Protein AF-A0A7X9E568-F1 (afdb_monomer_lite)

Foldseek 3Di:
DDPVVVVVVVVVVVVVCVVVVPPPPDAQEFEEALQQADLQAPRRDPADDPPNHHHHNAPQSVLVNDFANYEYEYECNVVDERADAAEDEQEDPPGRQYEYAYDDPDAHEYQEYAYHYPDQPDPSFEHEYPAAYEHAAEYEWAGGEYEPLCRYEYHDDPDAHEYEWHYPDQDTYYYPAAHHYDPQGEYEYEYYDAHEEEDGNDDDDQPDPHAHEEYAHAAHEYEYPAAHEHAYEYHYNHEYEYAQDYEYEYEDYPDDHHDNYAYDRHYYHYHDDDDDDDPDDDDDHDPPD

Structure (mmCIF, N/CA/C/O backbone):
data_AF-A0A7X9E568-F1
#
_entry.id   AF-A0A7X9E568-F1
#
loop_
_atom_site.group_PDB
_atom_site.id
_atom_site.type_symbol
_atom_site.label_atom_id
_atom_site.label_alt_id
_atom_site.label_comp_id
_atom_site.label_asym_id
_atom_site.label_entity_id
_atom_site.label_seq_id
_atom_site.pdbx_PDB_ins_code
_atom_site.Cartn_x
_atom_site.Cartn_y
_atom_site.Cartn_z
_atom_site.occupancy
_atom_site.B_iso_or_equiv
_atom_site.auth_seq_id
_atom_site.auth_comp_id
_atom_site.auth_asym_id
_atom_site.auth_atom_id
_atom_site.pdbx_PDB_model_num
ATOM 1 N N . MET A 1 1 ? 62.601 -8.171 1.582 1.00 56.84 1 MET A N 1
ATOM 2 C CA . MET A 1 1 ? 61.928 -7.421 0.493 1.00 56.84 1 MET A CA 1
ATOM 3 C C . MET A 1 1 ? 62.556 -6.031 0.443 1.00 56.84 1 MET A C 1
ATOM 5 O O . MET A 1 1 ? 62.642 -5.416 1.495 1.00 56.84 1 MET A O 1
ATOM 9 N N . ASN A 1 2 ? 63.096 -5.565 -0.691 1.00 73.62 2 ASN A N 1
ATOM 10 C CA . ASN A 1 2 ? 63.735 -4.239 -0.733 1.00 73.62 2 ASN A CA 1
ATOM 11 C C . ASN A 1 2 ? 62.676 -3.115 -0.747 1.00 73.62 2 ASN A C 1
ATOM 13 O O . ASN A 1 2 ? 61.534 -3.334 -1.152 1.00 73.62 2 ASN A O 1
ATOM 17 N N . PHE A 1 3 ? 63.052 -1.910 -0.309 1.00 69.50 3 PHE A N 1
ATOM 18 C CA . PHE A 1 3 ? 62.131 -0.771 -0.156 1.00 69.50 3 PHE A CA 1
ATOM 19 C C . PHE A 1 3 ? 61.392 -0.415 -1.463 1.00 69.50 3 PHE A C 1
ATOM 21 O O . PHE A 1 3 ? 60.227 -0.023 -1.444 1.00 69.50 3 PHE A O 1
ATOM 28 N N . LYS A 1 4 ? 62.036 -0.642 -2.619 1.00 66.81 4 LYS A N 1
ATOM 29 C CA . LYS A 1 4 ? 61.431 -0.468 -3.951 1.00 66.81 4 LYS A CA 1
ATOM 30 C C . LYS A 1 4 ? 60.280 -1.445 -4.218 1.00 66.81 4 LYS A C 1
ATOM 32 O O . LYS A 1 4 ? 59.290 -1.047 -4.822 1.00 66.81 4 LYS A O 1
ATOM 37 N N . ASN A 1 5 ? 60.385 -2.696 -3.774 1.00 67.00 5 ASN A N 1
ATOM 38 C CA . ASN A 1 5 ? 59.330 -3.696 -3.956 1.00 67.00 5 ASN A CA 1
ATOM 39 C C . ASN A 1 5 ? 58.166 -3.485 -2.977 1.00 67.00 5 ASN A C 1
ATOM 41 O O . ASN A 1 5 ? 57.021 -3.717 -3.351 1.00 67.00 5 ASN A O 1
ATOM 45 N N . LEU A 1 6 ? 58.439 -2.975 -1.771 1.00 70.06 6 LEU A N 1
ATOM 46 C CA . LEU A 1 6 ? 57.402 -2.630 -0.795 1.00 70.06 6 LEU A 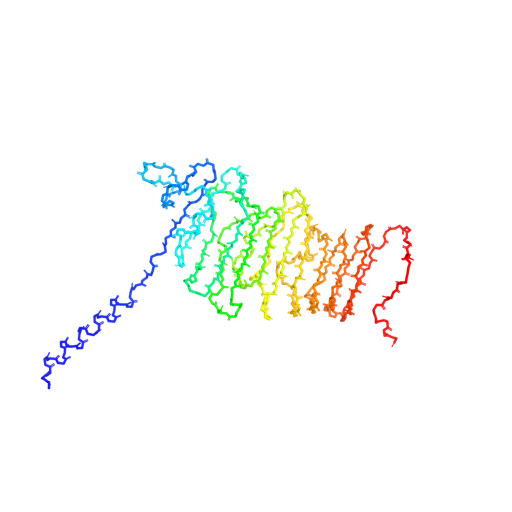CA 1
ATOM 47 C C . LEU A 1 6 ? 56.565 -1.421 -1.248 1.00 70.06 6 LEU A C 1
ATOM 49 O O . LEU A 1 6 ? 55.340 -1.446 -1.149 1.00 70.06 6 LEU A O 1
ATOM 53 N N . LEU A 1 7 ? 57.207 -0.398 -1.825 1.00 71.88 7 LEU A N 1
ATOM 54 C CA . LEU A 1 7 ? 56.514 0.781 -2.353 1.00 71.88 7 LEU A CA 1
ATOM 55 C C . LEU A 1 7 ? 55.605 0.436 -3.545 1.00 71.88 7 LEU A C 1
ATOM 57 O O . LEU A 1 7 ? 54.478 0.922 -3.606 1.00 71.88 7 LEU A O 1
ATOM 61 N N . LYS A 1 8 ? 56.064 -0.438 -4.455 1.00 68.62 8 LYS A N 1
ATOM 62 C CA . LYS A 1 8 ? 55.278 -0.924 -5.607 1.00 68.62 8 LYS A CA 1
ATOM 63 C C . LYS A 1 8 ? 54.074 -1.771 -5.188 1.00 68.62 8 LYS A C 1
ATOM 65 O O . LYS A 1 8 ? 53.008 -1.654 -5.779 1.00 68.62 8 LYS A O 1
ATOM 70 N N . PHE A 1 9 ? 54.236 -2.606 -4.162 1.00 67.81 9 PHE A N 1
ATOM 71 C CA . PHE A 1 9 ? 53.141 -3.425 -3.643 1.00 67.81 9 PHE A CA 1
ATOM 72 C C . PHE A 1 9 ? 52.099 -2.564 -2.911 1.00 67.81 9 PHE A C 1
ATOM 74 O O . PHE A 1 9 ? 50.905 -2.727 -3.127 1.00 67.81 9 PHE A O 1
ATOM 81 N N . SER A 1 10 ? 52.547 -1.580 -2.124 1.00 70.62 10 SER A N 1
ATOM 82 C CA . SER A 1 10 ? 51.671 -0.634 -1.416 1.00 70.62 10 SER A CA 1
ATOM 83 C C . SER A 1 10 ? 50.858 0.254 -2.370 1.00 70.62 10 SER A C 1
ATOM 85 O O . SER A 1 10 ? 49.659 0.438 -2.176 1.00 70.62 10 SER A O 1
ATOM 87 N N . THR A 1 11 ? 51.469 0.739 -3.457 1.00 71.38 11 THR A N 1
ATOM 88 C CA . THR A 1 11 ? 50.755 1.529 -4.478 1.00 71.38 11 THR A CA 1
ATOM 89 C C . THR A 1 11 ? 49.744 0.702 -5.270 1.00 71.38 11 THR A C 1
ATOM 91 O O . THR A 1 11 ? 48.669 1.211 -5.573 1.00 71.38 11 THR A O 1
ATOM 94 N N . LEU A 1 12 ? 50.037 -0.571 -5.561 1.00 71.69 12 LEU A N 1
ATOM 95 C CA . LEU A 1 12 ? 49.086 -1.466 -6.226 1.00 71.69 12 LEU A CA 1
ATOM 96 C C . LEU A 1 12 ? 47.884 -1.790 -5.328 1.00 71.69 12 LEU A C 1
ATOM 98 O O . LEU A 1 12 ? 46.752 -1.750 -5.801 1.00 71.69 12 LEU A O 1
ATOM 102 N N . VAL A 1 13 ? 48.117 -2.058 -4.037 1.00 73.06 13 VAL A N 1
ATOM 103 C CA . VAL A 1 13 ? 47.045 -2.309 -3.059 1.00 73.06 13 VAL A CA 1
ATOM 104 C C . VAL A 1 13 ? 46.165 -1.072 -2.897 1.00 73.06 13 VAL A C 1
ATOM 106 O O . VAL A 1 13 ? 44.952 -1.209 -2.983 1.00 73.06 13 VAL A O 1
ATOM 109 N N . LEU A 1 14 ? 46.756 0.122 -2.754 1.00 70.00 14 LEU A N 1
ATOM 110 C CA . LEU A 1 14 ? 46.024 1.390 -2.639 1.00 70.00 14 LEU A CA 1
ATOM 111 C C . LEU A 1 14 ? 45.178 1.693 -3.888 1.00 70.00 14 LEU A C 1
ATOM 113 O O . LEU A 1 14 ? 44.039 2.141 -3.775 1.00 70.00 14 LEU A O 1
ATOM 117 N N . LEU A 1 15 ? 45.714 1.424 -5.083 1.00 66.50 15 LEU A N 1
ATOM 118 C CA . LEU A 1 15 ? 44.980 1.595 -6.337 1.00 66.50 15 LEU A CA 1
ATOM 119 C C . LEU A 1 15 ? 43.802 0.613 -6.431 1.00 66.50 15 LEU A C 1
ATOM 121 O O . LEU A 1 15 ? 42.715 1.002 -6.850 1.00 66.50 15 LEU A O 1
ATOM 125 N N . PHE A 1 16 ? 43.984 -0.634 -5.986 1.00 60.69 16 PHE A N 1
ATOM 126 C CA . PHE A 1 16 ? 42.923 -1.643 -5.979 1.00 60.69 16 PHE A CA 1
ATOM 127 C C . PHE A 1 16 ? 41.798 -1.295 -4.990 1.00 60.69 16 PHE A C 1
ATOM 129 O O . PHE A 1 16 ? 40.628 -1.462 -5.326 1.00 60.69 16 PHE A O 1
ATOM 136 N N . THR A 1 17 ? 42.108 -0.744 -3.809 1.00 59.53 17 THR A N 1
ATOM 137 C CA . THR A 1 17 ? 41.081 -0.291 -2.850 1.00 59.53 17 THR A CA 1
ATOM 138 C C . THR A 1 17 ? 40.306 0.928 -3.338 1.00 59.53 17 THR A C 1
ATOM 140 O O . THR A 1 17 ? 39.102 1.000 -3.106 1.00 59.53 17 THR A O 1
ATOM 143 N N . ILE A 1 18 ? 40.949 1.868 -4.039 1.00 60.91 18 ILE A N 1
ATOM 144 C CA . ILE A 1 18 ? 40.267 3.050 -4.594 1.00 60.91 18 ILE A CA 1
ATOM 145 C C . ILE A 1 18 ? 39.345 2.653 -5.761 1.00 60.91 18 ILE A C 1
ATOM 147 O O . ILE A 1 18 ? 38.210 3.126 -5.848 1.00 60.91 18 ILE A O 1
ATOM 151 N N . VAL A 1 19 ? 39.795 1.748 -6.635 1.00 58.97 19 VAL A N 1
ATOM 152 C CA . VAL A 1 19 ? 39.002 1.276 -7.785 1.00 58.97 19 VAL A CA 1
ATOM 153 C C . VAL A 1 19 ? 37.836 0.381 -7.345 1.00 58.97 19 VAL A C 1
ATOM 155 O O . VAL A 1 19 ? 36.736 0.513 -7.869 1.00 58.97 19 VAL A O 1
ATOM 158 N N . LEU A 1 20 ? 38.018 -0.481 -6.341 1.00 56.19 20 LEU A N 1
ATOM 159 C CA . LEU A 1 20 ? 36.913 -1.288 -5.806 1.00 56.19 20 LEU A CA 1
ATOM 160 C C . LEU A 1 20 ? 35.932 -0.467 -4.949 1.00 56.19 20 LEU A C 1
ATOM 162 O O . LEU A 1 20 ? 34.738 -0.761 -4.944 1.00 56.19 20 LEU A O 1
ATOM 166 N N . GLY A 1 21 ? 36.408 0.585 -4.273 1.00 49.50 21 GLY A N 1
ATOM 167 C CA . GLY A 1 21 ? 35.583 1.484 -3.458 1.00 49.50 21 GLY A CA 1
ATOM 168 C C . GLY A 1 21 ? 34.723 2.481 -4.247 1.00 49.50 21 GLY A C 1
ATOM 169 O O . GLY A 1 21 ? 33.932 3.199 -3.644 1.00 49.50 21 GLY A O 1
ATOM 170 N N . SER A 1 22 ? 34.866 2.542 -5.576 1.00 43.22 22 SER A N 1
ATOM 171 C CA . SER A 1 22 ? 34.159 3.484 -6.463 1.00 43.22 22 SER A CA 1
ATOM 172 C C . SER A 1 22 ? 33.080 2.832 -7.336 1.00 43.22 22 SER A C 1
ATOM 174 O O . SER A 1 22 ? 32.534 3.475 -8.233 1.00 43.22 22 SER A O 1
ATOM 176 N N . SER A 1 23 ? 32.706 1.581 -7.049 1.00 41.31 23 SER A N 1
ATOM 177 C CA . SER A 1 23 ? 31.542 0.941 -7.669 1.00 41.31 23 SER A CA 1
ATOM 178 C C . SER A 1 23 ? 30.235 1.519 -7.104 1.00 41.31 23 SER A C 1
ATOM 180 O O . SER A 1 23 ? 29.549 0.929 -6.277 1.00 41.31 23 SER A O 1
ATOM 182 N N . SER A 1 24 ? 29.871 2.713 -7.570 1.00 45.81 24 SER A N 1
ATOM 183 C CA . SER A 1 24 ? 28.474 3.142 -7.588 1.00 45.81 24 SER A CA 1
ATOM 184 C C . SER A 1 24 ? 27.719 2.142 -8.462 1.00 45.81 24 SER A C 1
ATOM 186 O O . SER A 1 24 ? 27.873 2.173 -9.684 1.00 45.81 24 SER A O 1
ATOM 188 N N . PHE A 1 25 ? 26.932 1.241 -7.867 1.00 57.94 25 PHE A N 1
ATOM 189 C CA . PHE A 1 25 ? 25.980 0.429 -8.624 1.00 57.94 25 PHE A CA 1
ATOM 190 C C . PHE A 1 25 ? 25.110 1.384 -9.449 1.00 57.94 25 PHE A C 1
ATOM 192 O O . PHE A 1 25 ? 24.435 2.249 -8.893 1.00 57.94 25 PHE A O 1
ATOM 199 N N . GLY A 1 26 ? 25.217 1.304 -10.776 1.00 64.75 26 GLY A N 1
ATOM 200 C CA . GLY A 1 26 ? 24.445 2.156 -11.670 1.00 64.75 26 GLY A CA 1
ATOM 201 C C . GLY A 1 26 ? 22.967 1.844 -11.493 1.00 64.75 26 GLY A C 1
ATOM 202 O O . GLY A 1 26 ? 22.524 0.764 -11.870 1.00 64.75 26 GLY A O 1
ATOM 203 N N . GLN A 1 27 ? 22.225 2.776 -10.904 1.00 88.00 27 GLN A N 1
ATOM 204 C CA . GLN A 1 27 ? 20.776 2.690 -10.808 1.00 88.00 27 GLN A CA 1
ATOM 205 C C . GLN A 1 27 ? 20.185 2.770 -12.218 1.00 88.00 27 GLN A C 1
ATOM 207 O O . GLN A 1 27 ? 20.382 3.762 -12.923 1.00 88.00 27 GLN A O 1
ATOM 212 N N . THR A 1 28 ? 19.475 1.724 -12.634 1.00 95.56 28 THR A N 1
ATOM 213 C CA . THR A 1 28 ? 18.779 1.686 -13.920 1.00 95.56 28 THR A CA 1
ATOM 214 C C . THR A 1 28 ? 17.334 2.123 -13.729 1.00 95.56 28 THR A C 1
ATOM 216 O O . THR A 1 28 ? 16.666 1.726 -12.774 1.00 95.56 28 THR A O 1
ATOM 219 N N . THR A 1 29 ? 16.833 2.936 -14.657 1.00 97.75 29 THR A N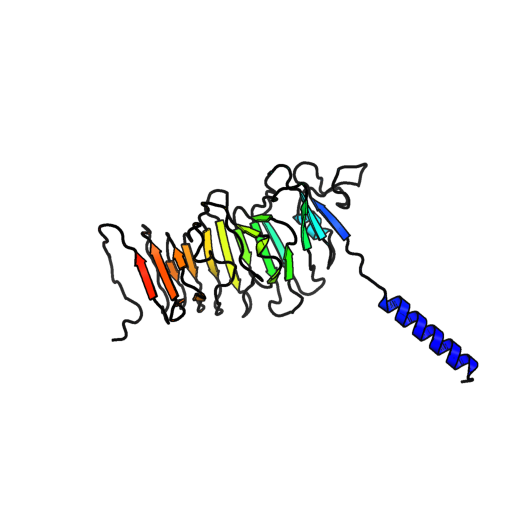 1
ATOM 220 C CA . THR A 1 29 ? 15.427 3.345 -14.683 1.00 97.75 29 THR A CA 1
ATOM 221 C C . THR A 1 29 ? 14.683 2.576 -15.762 1.00 97.75 29 THR A C 1
ATOM 223 O O . THR A 1 29 ? 15.004 2.700 -16.945 1.00 97.75 29 THR A O 1
ATOM 226 N N . TYR A 1 30 ? 13.658 1.834 -15.354 1.00 98.56 30 TYR A N 1
ATOM 227 C CA . TYR A 1 30 ? 12.693 1.200 -16.241 1.00 98.56 30 TYR A CA 1
ATOM 228 C C . TYR A 1 30 ? 11.421 2.039 -16.320 1.00 98.56 30 TYR A C 1
ATOM 230 O O . TYR A 1 30 ? 10.866 2.433 -15.300 1.00 98.56 30 TYR A O 1
ATOM 238 N N . TYR A 1 31 ? 10.939 2.289 -17.528 1.00 98.69 31 TYR A N 1
ATOM 239 C CA . TYR A 1 31 ? 9.706 3.007 -17.808 1.00 98.69 31 TYR A CA 1
ATOM 240 C C . TYR A 1 31 ? 8.588 2.030 -18.147 1.00 98.69 31 TYR A C 1
ATOM 242 O O . TYR A 1 31 ? 8.808 1.043 -18.854 1.00 98.69 31 TYR A O 1
ATOM 250 N N . VAL A 1 32 ? 7.387 2.331 -17.662 1.00 98.75 32 VAL A N 1
ATOM 251 C CA . VAL A 1 32 ? 6.172 1.547 -17.890 1.00 98.75 32 VAL A CA 1
ATOM 252 C C . VAL A 1 32 ? 5.071 2.463 -18.407 1.00 98.75 32 VAL A C 1
ATOM 254 O O . VAL A 1 32 ? 4.818 3.502 -17.804 1.00 98.75 32 VAL A O 1
ATOM 257 N N . ASP A 1 33 ? 4.404 2.074 -19.489 1.00 98.31 33 ASP A N 1
ATOM 258 C CA . ASP A 1 33 ? 3.247 2.771 -20.053 1.00 98.31 33 ASP A CA 1
ATOM 259 C C . ASP A 1 33 ? 2.218 1.737 -20.529 1.00 98.31 33 ASP A C 1
ATOM 261 O O . ASP A 1 33 ? 2.437 1.049 -21.525 1.00 98.31 33 ASP A O 1
ATOM 265 N N . VAL A 1 34 ? 1.080 1.629 -19.836 1.00 97.94 34 VAL A N 1
ATOM 266 C CA . VAL A 1 34 ? 0.016 0.667 -20.189 1.00 97.94 34 VAL A CA 1
ATOM 267 C C . VAL A 1 34 ? -0.601 0.927 -21.568 1.00 97.94 34 VAL A C 1
ATOM 269 O O . VAL A 1 34 ? -1.111 0.001 -22.200 1.00 97.94 34 VAL A O 1
ATOM 272 N N . GLN A 1 35 ? -0.563 2.173 -22.048 1.00 96.12 35 GLN A N 1
ATOM 273 C CA . GLN A 1 35 ? -1.194 2.577 -23.301 1.00 96.12 35 GLN A CA 1
ATOM 274 C C . GLN A 1 35 ? -0.274 2.347 -24.503 1.00 96.12 35 GLN A C 1
ATOM 276 O O . GLN A 1 35 ? -0.732 1.861 -25.536 1.00 96.12 35 GLN A O 1
ATOM 281 N N . ASN A 1 36 ? 1.003 2.716 -24.379 1.00 95.75 36 ASN A N 1
ATOM 282 C CA . ASN A 1 36 ? 1.943 2.728 -25.508 1.00 95.75 36 ASN A CA 1
ATOM 283 C C . ASN A 1 36 ? 3.077 1.698 -25.387 1.00 95.75 36 ASN A C 1
ATOM 285 O O . ASN A 1 36 ? 3.826 1.494 -26.344 1.00 95.75 36 ASN A O 1
ATOM 289 N N . GLY A 1 37 ? 3.251 1.086 -24.217 1.00 97.25 37 GLY A N 1
ATOM 290 C CA . GLY A 1 37 ? 4.321 0.133 -23.953 1.00 97.25 37 GLY A CA 1
ATOM 291 C C . GLY A 1 37 ? 4.064 -1.253 -24.530 1.00 97.25 37 GLY A C 1
ATOM 292 O O . GLY A 1 37 ? 2.938 -1.627 -24.853 1.00 97.25 37 GLY A O 1
ATOM 293 N N . LEU A 1 38 ? 5.142 -2.030 -24.626 1.00 97.88 38 LEU A N 1
ATOM 294 C CA . LEU A 1 38 ? 5.126 -3.457 -24.949 1.00 97.88 38 LEU A CA 1
ATOM 295 C C . LEU A 1 38 ? 6.161 -4.159 -24.073 1.00 97.88 38 LEU A C 1
ATOM 297 O O . LEU A 1 38 ? 7.301 -3.711 -23.966 1.00 97.88 38 LEU A O 1
ATOM 301 N N . ASP A 1 39 ? 5.809 -5.300 -23.485 1.00 97.94 39 ASP A N 1
ATOM 302 C CA . ASP A 1 39 ? 6.726 -6.013 -22.582 1.00 97.94 39 ASP A CA 1
ATOM 303 C C . ASP A 1 39 ? 7.949 -6.620 -23.290 1.00 97.94 39 ASP A C 1
ATOM 305 O O . ASP A 1 39 ? 8.952 -6.930 -22.641 1.00 97.94 39 ASP A O 1
ATOM 309 N N . GLY A 1 40 ? 7.908 -6.699 -24.624 1.00 96.81 40 GLY A N 1
ATOM 310 C CA . GLY A 1 40 ? 9.062 -7.005 -25.469 1.00 96.81 40 GLY A CA 1
ATOM 311 C C . GLY A 1 40 ? 10.090 -5.870 -25.585 1.00 96.81 40 GLY A C 1
ATOM 312 O O . GLY A 1 40 ? 11.217 -6.129 -26.003 1.00 96.81 40 GLY A O 1
ATOM 313 N N . TYR A 1 41 ? 9.752 -4.631 -25.210 1.00 98.31 41 TYR A N 1
ATOM 314 C CA . TYR A 1 41 ? 10.719 -3.532 -25.173 1.00 98.31 41 TYR A CA 1
ATOM 315 C C . TYR A 1 41 ? 11.671 -3.650 -23.984 1.00 98.31 41 TYR A C 1
ATOM 317 O O . TYR A 1 41 ? 11.381 -4.317 -22.996 1.00 98.31 41 TYR A O 1
ATOM 325 N N . ASN A 1 42 ? 12.826 -2.996 -24.051 1.00 97.38 42 ASN A N 1
ATOM 326 C CA . ASN A 1 42 ? 13.827 -3.028 -22.984 1.00 97.38 42 ASN A CA 1
ATOM 327 C C . ASN A 1 42 ? 13.416 -2.238 -21.728 1.00 97.38 42 ASN A C 1
ATOM 329 O O . ASN A 1 42 ? 13.984 -2.471 -20.667 1.00 97.38 42 ASN A O 1
ATOM 333 N N . GLY A 1 43 ? 12.426 -1.347 -21.820 1.00 98.12 43 GLY A N 1
ATOM 334 C CA . GLY A 1 43 ? 11.978 -0.506 -20.714 1.00 98.12 43 GLY A CA 1
ATOM 335 C C . GLY A 1 43 ? 12.895 0.679 -20.423 1.00 98.12 43 GLY A C 1
ATOM 336 O O . GLY A 1 43 ? 12.631 1.407 -19.483 1.00 98.12 43 GLY A O 1
ATOM 337 N N . LEU A 1 44 ? 13.957 0.920 -21.192 1.00 97.81 44 LEU A N 1
ATOM 338 C CA . LEU A 1 44 ? 14.965 1.937 -20.854 1.00 97.81 44 LEU A CA 1
ATOM 339 C C . LEU A 1 44 ? 14.626 3.338 -21.382 1.00 97.81 44 LEU A C 1
ATOM 341 O O . LEU A 1 44 ? 15.401 4.278 -21.206 1.00 97.81 44 LEU A O 1
ATOM 345 N N . GLN A 1 45 ? 13.481 3.487 -22.051 1.00 97.44 45 GLN A N 1
ATOM 346 C CA . GLN A 1 45 ? 13.025 4.751 -22.619 1.00 97.44 45 GLN A CA 1
ATOM 347 C C . GLN A 1 45 ? 11.538 4.975 -22.315 1.00 97.44 45 GLN A C 1
ATOM 349 O O . GLN A 1 45 ? 10.756 4.031 -22.416 1.00 97.44 45 GLN A O 1
ATOM 354 N N . PRO A 1 46 ? 11.124 6.214 -21.993 1.00 96.75 46 PRO A N 1
ATOM 355 C CA . PRO A 1 46 ? 9.727 6.538 -21.697 1.00 96.75 46 PRO A CA 1
ATOM 356 C C . PRO A 1 46 ? 8.823 6.556 -22.935 1.00 96.75 46 PRO A C 1
ATOM 358 O O . PRO A 1 46 ? 7.603 6.556 -22.792 1.00 96.75 46 PRO A O 1
ATOM 361 N N . THR A 1 47 ? 9.398 6.611 -24.139 1.00 96.44 47 THR A N 1
ATOM 362 C CA . THR A 1 47 ? 8.676 6.683 -25.415 1.00 96.44 47 THR A CA 1
ATOM 363 C C . THR A 1 47 ? 9.092 5.544 -26.332 1.00 96.44 47 THR A C 1
ATOM 365 O O . THR A 1 47 ? 10.236 5.095 -26.293 1.00 96.44 47 THR A O 1
ATOM 368 N N . VAL A 1 48 ? 8.169 5.093 -27.180 1.00 96.31 48 VAL A N 1
ATOM 369 C CA . VAL A 1 48 ? 8.439 4.044 -28.170 1.00 96.31 48 VAL A CA 1
ATOM 370 C C . VAL A 1 48 ? 9.456 4.542 -29.196 1.00 96.31 48 VAL A C 1
ATOM 372 O O . VAL A 1 48 ? 9.284 5.611 -29.783 1.00 96.31 48 VAL A O 1
ATOM 375 N N . GLY A 1 49 ? 10.511 3.757 -29.407 1.00 92.88 49 GLY A N 1
ATOM 376 C CA . GLY A 1 49 ? 11.529 3.983 -30.427 1.00 92.88 49 GLY A CA 1
ATOM 377 C C . GLY A 1 49 ? 11.634 2.802 -31.392 1.00 92.88 49 GLY A C 1
ATOM 378 O O . GLY A 1 49 ? 10.737 1.966 -31.497 1.00 92.88 49 GLY A O 1
ATOM 379 N N . ALA A 1 50 ? 12.757 2.713 -32.107 1.00 92.25 50 ALA A N 1
ATOM 380 C CA . ALA A 1 50 ? 13.069 1.518 -32.886 1.00 92.25 50 ALA A CA 1
ATOM 381 C C . ALA A 1 50 ? 13.333 0.334 -31.944 1.00 92.25 50 ALA A C 1
ATOM 383 O O . ALA A 1 50 ? 14.059 0.483 -30.956 1.00 92.25 50 ALA A O 1
ATOM 384 N N . ALA A 1 51 ? 12.772 -0.836 -32.259 1.00 90.56 51 ALA A N 1
ATOM 385 C CA . ALA A 1 51 ? 12.930 -2.037 -31.445 1.00 90.56 51 ALA A CA 1
ATOM 386 C C . ALA A 1 51 ? 14.421 -2.333 -31.153 1.00 90.56 51 ALA A C 1
ATOM 388 O O . ALA A 1 51 ? 15.252 -2.207 -32.056 1.00 90.56 51 ALA A O 1
ATOM 389 N N . PRO A 1 52 ? 14.774 -2.718 -29.910 1.00 93.44 52 PRO A N 1
ATOM 390 C CA . PRO A 1 52 ? 13.887 -3.078 -28.796 1.00 93.44 52 PRO A CA 1
ATOM 391 C C . PRO A 1 52 ? 13.541 -1.903 -27.856 1.00 93.44 52 PRO A C 1
ATOM 393 O O . PRO A 1 52 ? 13.201 -2.132 -26.699 1.00 93.44 52 PRO A O 1
ATOM 396 N N . ASN A 1 53 ? 13.671 -0.649 -28.291 1.00 97.06 53 ASN A N 1
ATOM 397 C CA . ASN A 1 53 ? 13.569 0.506 -27.399 1.00 97.06 53 ASN A CA 1
ATOM 398 C C . ASN A 1 53 ? 12.126 0.977 -27.173 1.00 97.06 53 ASN A C 1
ATOM 400 O O . ASN A 1 53 ? 11.395 1.254 -28.122 1.00 97.06 53 ASN A O 1
ATOM 404 N N . GLY A 1 54 ? 11.750 1.129 -25.905 1.00 97.81 54 GLY A N 1
ATOM 405 C CA . GLY A 1 54 ? 10.449 1.647 -25.487 1.00 97.81 54 GLY A CA 1
ATOM 406 C C . GLY A 1 54 ? 10.114 1.265 -24.043 1.00 97.81 54 GLY A C 1
ATOM 407 O O . GLY A 1 54 ? 10.870 0.504 -23.428 1.00 97.81 54 GLY A O 1
ATOM 408 N N . PRO A 1 55 ? 8.998 1.770 -23.493 1.00 98.50 55 PRO A N 1
ATOM 409 C CA . PRO A 1 55 ? 8.562 1.425 -22.147 1.00 98.50 55 PRO A CA 1
ATOM 410 C C . PRO A 1 55 ? 7.974 0.009 -22.107 1.00 98.50 55 PRO A C 1
ATOM 412 O O . PRO A 1 55 ? 7.362 -0.455 -23.071 1.00 98.50 55 PRO A O 1
ATOM 415 N N . LYS A 1 56 ? 8.114 -0.678 -20.973 1.00 98.62 56 LYS A N 1
ATOM 416 C CA . LYS A 1 56 ? 7.343 -1.899 -20.698 1.00 98.62 56 LYS A CA 1
ATOM 417 C C . LYS A 1 56 ? 5.847 -1.569 -20.693 1.00 98.62 56 LYS A C 1
ATOM 419 O O . LYS A 1 56 ? 5.466 -0.433 -20.419 1.00 98.62 56 LYS A O 1
ATOM 424 N N . GLN A 1 57 ? 4.998 -2.549 -20.982 1.00 98.25 57 GLN A N 1
ATOM 425 C CA . GLN A 1 57 ? 3.550 -2.360 -20.878 1.00 98.25 57 GLN A CA 1
ATOM 426 C C . GLN A 1 57 ? 3.068 -2.548 -19.439 1.00 98.25 57 GLN A C 1
ATOM 428 O O . GLN A 1 57 ? 2.178 -1.834 -18.985 1.00 98.25 57 GLN A O 1
ATOM 433 N N . THR A 1 58 ? 3.666 -3.502 -18.726 1.00 98.44 58 THR A N 1
ATOM 434 C CA . THR A 1 58 ? 3.237 -3.904 -17.385 1.00 98.44 58 THR A CA 1
ATOM 435 C C . THR A 1 58 ? 4.295 -3.603 -16.331 1.00 98.44 58 THR A C 1
ATOM 437 O O . THR A 1 58 ? 5.508 -3.697 -16.562 1.00 98.44 58 THR A O 1
ATOM 440 N N . ILE A 1 59 ? 3.830 -3.255 -15.133 1.00 98.44 59 ILE A N 1
ATOM 441 C CA . ILE A 1 59 ? 4.684 -2.982 -13.976 1.00 98.44 59 ILE A CA 1
ATOM 442 C C . ILE A 1 59 ? 5.372 -4.280 -13.541 1.00 98.44 59 ILE A C 1
ATOM 444 O O . ILE A 1 59 ? 6.559 -4.277 -13.212 1.00 98.44 59 ILE A O 1
ATOM 448 N N . THR A 1 60 ? 4.666 -5.410 -13.627 1.00 97.06 60 THR A N 1
ATOM 449 C CA . THR A 1 60 ? 5.201 -6.739 -13.300 1.00 97.06 60 THR A CA 1
ATOM 450 C C . THR A 1 60 ? 6.420 -7.106 -14.155 1.00 97.06 60 THR A C 1
ATOM 452 O O . THR A 1 60 ? 7.423 -7.585 -13.621 1.00 97.06 60 THR A O 1
ATOM 455 N N . ASN A 1 61 ? 6.396 -6.835 -15.467 1.00 97.38 61 ASN A N 1
ATOM 456 C CA . ASN A 1 61 ? 7.550 -7.102 -16.334 1.00 97.38 61 ASN A CA 1
ATOM 457 C C . ASN A 1 61 ? 8.725 -6.152 -16.067 1.00 97.38 61 ASN A C 1
ATOM 459 O O . ASN A 1 61 ? 9.882 -6.558 -16.197 1.00 97.38 61 ASN A O 1
ATOM 463 N N . ALA A 1 62 ? 8.459 -4.910 -15.661 1.00 97.25 62 ALA A N 1
ATOM 464 C CA . ALA A 1 62 ? 9.514 -3.991 -15.244 1.00 97.25 62 ALA A CA 1
ATOM 465 C C . ALA A 1 62 ? 10.182 -4.451 -13.934 1.00 97.25 62 ALA A C 1
ATOM 467 O O . ALA A 1 62 ? 11.408 -4.498 -13.856 1.00 97.25 62 ALA A O 1
ATOM 468 N N . ILE A 1 63 ? 9.400 -4.903 -12.945 1.00 95.12 63 ILE A N 1
ATOM 469 C CA . ILE A 1 63 ? 9.912 -5.515 -11.704 1.00 95.12 63 ILE A CA 1
ATOM 470 C C . ILE A 1 63 ? 10.755 -6.764 -12.006 1.00 95.12 63 ILE A C 1
ATOM 472 O O . ILE A 1 63 ? 11.785 -6.995 -11.365 1.00 95.12 63 ILE A O 1
ATOM 476 N N . ALA A 1 64 ? 10.338 -7.585 -12.974 1.00 93.81 64 ALA A N 1
ATOM 477 C CA . ALA A 1 64 ? 11.077 -8.780 -13.371 1.00 93.81 64 ALA A CA 1
ATOM 478 C C . ALA A 1 64 ? 12.463 -8.434 -13.946 1.00 93.81 64 ALA A C 1
ATOM 480 O O . ALA A 1 64 ? 13.443 -9.077 -13.566 1.00 93.81 64 ALA A O 1
ATOM 481 N N . ALA A 1 65 ? 12.546 -7.398 -14.790 1.00 93.62 65 ALA A N 1
ATOM 482 C CA . ALA A 1 65 ? 13.788 -6.935 -15.416 1.00 93.62 65 ALA A CA 1
ATOM 483 C C . ALA A 1 65 ? 14.721 -6.165 -14.462 1.00 93.62 65 ALA A C 1
ATOM 485 O O . ALA A 1 65 ? 15.940 -6.216 -14.619 1.00 93.62 65 ALA A O 1
ATOM 486 N N . ALA A 1 66 ? 14.159 -5.469 -13.476 1.00 93.25 66 ALA A N 1
ATOM 487 C CA . ALA A 1 66 ? 14.915 -4.641 -12.548 1.00 93.25 66 ALA A CA 1
ATOM 488 C C . ALA A 1 66 ? 15.807 -5.448 -11.592 1.00 93.25 66 ALA A C 1
ATOM 490 O O . ALA A 1 66 ? 15.487 -6.573 -11.193 1.00 93.25 66 ALA A O 1
ATOM 491 N N . SER A 1 67 ? 16.916 -4.837 -11.195 1.00 91.19 67 SER A N 1
ATOM 492 C CA . SER A 1 67 ? 17.839 -5.292 -10.159 1.00 91.19 67 SER A CA 1
ATOM 493 C C . SER A 1 67 ? 17.644 -4.501 -8.862 1.00 91.19 67 SER A C 1
ATOM 495 O O . SER A 1 67 ? 16.851 -3.565 -8.789 1.00 91.19 67 SER A O 1
ATOM 497 N N . ASP A 1 68 ? 18.344 -4.902 -7.802 1.00 88.44 68 ASP A N 1
ATOM 498 C CA . ASP A 1 68 ? 18.343 -4.158 -6.543 1.00 88.44 68 ASP A CA 1
ATOM 499 C C . ASP A 1 68 ? 18.769 -2.694 -6.741 1.00 88.44 68 ASP A C 1
ATOM 501 O O . ASP A 1 68 ? 19.772 -2.425 -7.397 1.00 88.44 68 ASP A O 1
ATOM 505 N N . GLY A 1 69 ? 18.023 -1.757 -6.153 1.00 89.12 69 GLY A N 1
ATOM 506 C CA . GLY A 1 69 ? 18.296 -0.323 -6.237 1.00 89.12 69 GLY A CA 1
ATOM 507 C C . GLY A 1 69 ? 17.723 0.386 -7.468 1.00 89.12 69 GLY A C 1
ATOM 508 O O . GLY A 1 69 ? 17.768 1.616 -7.506 1.00 89.12 69 GLY A O 1
ATOM 509 N N . ASP A 1 70 ? 17.165 -0.337 -8.442 1.00 94.62 70 ASP A N 1
ATOM 510 C CA . ASP A 1 70 ? 16.606 0.248 -9.667 1.00 94.62 70 ASP A CA 1
ATOM 511 C C . ASP A 1 70 ? 15.312 1.050 -9.430 1.00 94.62 70 ASP A C 1
ATOM 513 O O . ASP A 1 70 ? 14.618 0.918 -8.412 1.00 94.62 70 ASP A O 1
ATOM 517 N N . ILE A 1 71 ? 14.972 1.890 -10.411 1.00 96.94 71 ILE A N 1
ATOM 518 C CA . ILE A 1 71 ? 13.755 2.705 -10.425 1.00 96.94 71 ILE A CA 1
ATOM 519 C C . ILE A 1 71 ? 12.768 2.148 -11.451 1.00 96.94 71 ILE A C 1
ATOM 521 O O . ILE A 1 71 ? 13.132 1.891 -12.596 1.00 96.94 71 ILE A O 1
ATOM 525 N N . ILE A 1 72 ? 11.496 2.049 -11.069 1.00 98.31 72 ILE A N 1
ATOM 526 C CA . ILE A 1 72 ? 10.368 1.813 -11.972 1.00 98.31 72 ILE A CA 1
ATOM 527 C C . ILE A 1 72 ? 9.560 3.112 -12.092 1.00 98.31 72 ILE A C 1
ATOM 529 O O . ILE A 1 72 ? 8.866 3.505 -11.158 1.00 98.31 72 ILE A O 1
ATOM 533 N N . MET A 1 73 ? 9.645 3.791 -13.235 1.00 98.38 73 MET A N 1
ATOM 534 C CA . MET A 1 73 ? 8.861 4.984 -13.560 1.00 98.38 73 MET A CA 1
ATOM 535 C C . MET A 1 73 ? 7.590 4.583 -14.310 1.00 98.38 73 MET A C 1
ATOM 537 O O . MET A 1 73 ? 7.654 4.117 -15.444 1.00 98.38 73 MET A O 1
ATOM 541 N N . VAL A 1 74 ? 6.426 4.791 -13.700 1.00 98.69 74 VAL A N 1
ATOM 542 C CA . VAL A 1 74 ? 5.124 4.396 -14.258 1.00 98.69 74 VAL A CA 1
ATOM 543 C C . VAL A 1 74 ? 4.400 5.611 -14.838 1.00 98.69 74 VAL A C 1
ATOM 545 O O . VAL A 1 74 ? 4.258 6.643 -14.180 1.00 98.69 74 VAL A O 1
ATOM 548 N N . ALA A 1 75 ? 3.945 5.517 -16.084 1.00 98.31 75 ALA A N 1
ATOM 549 C CA . ALA A 1 75 ? 3.254 6.608 -16.755 1.00 98.31 75 ALA A CA 1
ATOM 550 C C . ALA A 1 75 ? 1.869 6.814 -16.144 1.00 98.31 75 ALA A C 1
ATOM 552 O O . ALA A 1 75 ? 1.152 5.850 -15.879 1.00 98.31 75 ALA A O 1
ATOM 553 N N . TYR A 1 76 ? 1.423 8.065 -16.040 1.00 96.44 76 TYR A N 1
ATOM 554 C CA . TYR A 1 76 ? 0.017 8.373 -15.777 1.00 96.44 76 TYR A CA 1
ATOM 555 C C . TYR A 1 76 ? -0.921 7.758 -16.833 1.00 96.44 76 TYR A C 1
ATOM 557 O O . TYR A 1 76 ? -2.070 7.449 -16.524 1.00 96.44 76 TYR A O 1
ATOM 565 N N . ALA A 1 77 ? -0.435 7.585 -18.072 1.00 94.25 77 ALA A N 1
ATOM 566 C CA . ALA A 1 77 ? -1.160 6.974 -19.189 1.00 94.25 77 ALA A CA 1
ATOM 567 C C . ALA A 1 77 ? -2.576 7.553 -19.380 1.00 94.25 77 ALA A C 1
ATOM 569 O O . ALA A 1 77 ? -3.540 6.822 -19.593 1.00 94.25 77 ALA A O 1
ATOM 570 N N . ASN A 1 78 ? -2.714 8.878 -19.240 1.00 93.50 78 ASN A N 1
ATOM 571 C CA . ASN A 1 78 ? -3.990 9.600 -19.321 1.00 93.50 78 ASN A CA 1
ATOM 572 C C . ASN A 1 78 ? -5.081 9.070 -18.368 1.00 93.50 78 ASN A C 1
ATOM 574 O O . ASN A 1 78 ? -6.272 9.196 -18.643 1.00 93.50 78 ASN A O 1
ATOM 578 N N . GLY A 1 79 ? -4.682 8.485 -17.236 1.00 91.50 79 GLY A N 1
ATOM 579 C CA . GLY A 1 79 ? -5.591 7.938 -16.233 1.00 91.50 79 GLY A CA 1
ATOM 580 C C . GLY A 1 79 ? -6.095 6.527 -16.537 1.00 91.50 79 GLY A C 1
ATOM 581 O O . GLY A 1 79 ? -6.995 6.069 -15.824 1.00 91.50 79 GLY A O 1
ATOM 582 N N . ASN A 1 80 ? -5.530 5.854 -17.549 1.00 95.88 80 ASN A N 1
ATOM 583 C CA . ASN A 1 80 ? -5.780 4.441 -17.818 1.00 95.88 80 ASN A CA 1
ATOM 584 C C . ASN A 1 80 ? -5.358 3.576 -16.622 1.00 95.88 80 ASN A C 1
ATOM 586 O O . ASN A 1 80 ? -4.343 3.828 -15.970 1.00 95.88 80 ASN A O 1
ATOM 590 N N . LEU A 1 81 ? -6.162 2.551 -16.342 1.00 96.00 81 LEU A N 1
ATOM 591 C CA . LEU A 1 81 ? -5.906 1.594 -15.272 1.00 96.00 81 LEU A CA 1
ATOM 592 C C . LEU A 1 81 ? -4.859 0.573 -15.724 1.00 96.00 81 LEU A C 1
ATOM 594 O O . LEU A 1 81 ? -5.065 -0.145 -16.702 1.00 96.00 81 LEU A O 1
ATOM 598 N N . TYR A 1 82 ? -3.777 0.456 -14.961 1.00 97.75 82 TYR A N 1
ATOM 599 C CA . TYR A 1 82 ? -2.903 -0.709 -14.989 1.00 97.75 82 TYR A CA 1
ATOM 600 C C . TYR A 1 82 ? -3.664 -1.855 -14.328 1.00 97.75 82 TYR A C 1
ATOM 602 O O . TYR A 1 82 ? -3.766 -1.921 -13.099 1.00 97.75 82 TYR A O 1
ATOM 610 N N . ASN A 1 83 ? -4.260 -2.719 -15.154 1.00 96.19 83 ASN A N 1
ATOM 611 C CA . ASN A 1 83 ? -5.095 -3.837 -14.715 1.00 96.19 83 ASN A CA 1
ATOM 612 C C . ASN A 1 83 ? -4.244 -4.989 -14.142 1.00 96.19 83 ASN A C 1
ATOM 614 O O . ASN A 1 83 ? -4.241 -6.104 -14.659 1.00 96.19 83 ASN A O 1
ATOM 618 N N . GLU A 1 84 ? -3.464 -4.685 -13.105 1.00 96.38 84 GLU A N 1
ATOM 619 C CA . GLU A 1 84 ? -2.477 -5.564 -12.488 1.00 96.38 84 GLU A CA 1
ATOM 620 C C . GLU A 1 84 ? -2.675 -5.618 -10.971 1.00 96.38 84 GLU A C 1
ATOM 622 O O . GLU A 1 84 ? -2.763 -4.590 -10.299 1.00 96.38 84 GLU A O 1
ATOM 627 N N . ASN A 1 85 ? -2.663 -6.836 -10.427 1.00 95.81 85 ASN A N 1
ATOM 628 C CA . ASN A 1 85 ? -2.509 -7.073 -8.996 1.00 95.81 85 ASN A CA 1
ATOM 629 C C . ASN A 1 85 ? -1.025 -7.308 -8.710 1.00 95.81 85 ASN A C 1
ATOM 631 O O . ASN A 1 85 ? -0.522 -8.418 -8.900 1.00 95.81 85 ASN A O 1
ATOM 635 N N . ILE A 1 86 ? -0.308 -6.261 -8.305 1.00 95.69 86 ILE A N 1
ATOM 636 C CA . ILE A 1 86 ? 1.142 -6.342 -8.123 1.00 95.69 86 ILE A CA 1
ATOM 637 C C . ILE A 1 86 ? 1.441 -7.145 -6.860 1.00 95.69 86 ILE A C 1
ATOM 639 O O . ILE A 1 86 ? 1.100 -6.729 -5.755 1.00 95.69 86 ILE A O 1
ATOM 643 N N . ASN A 1 87 ? 2.131 -8.272 -7.019 1.00 92.06 87 ASN A N 1
ATOM 644 C CA . ASN A 1 87 ? 2.704 -9.026 -5.912 1.00 92.06 87 ASN A CA 1
ATOM 645 C C . ASN A 1 87 ? 4.210 -8.762 -5.837 1.00 92.06 87 ASN A C 1
ATOM 647 O O . ASN A 1 87 ? 4.999 -9.381 -6.553 1.00 92.06 87 ASN A O 1
ATOM 651 N N . TYR A 1 88 ? 4.603 -7.823 -4.985 1.00 90.38 88 TYR A N 1
ATOM 652 C CA . TYR A 1 88 ? 5.990 -7.440 -4.802 1.00 90.38 88 TYR A CA 1
ATOM 653 C C . TYR A 1 88 ? 6.614 -8.222 -3.650 1.00 90.38 88 TYR A C 1
ATOM 655 O O . TYR A 1 88 ? 6.203 -8.076 -2.498 1.00 90.38 88 TYR A O 1
ATOM 663 N N . VAL A 1 89 ? 7.618 -9.043 -3.965 1.00 85.50 89 VAL A N 1
ATOM 664 C CA . VAL A 1 89 ? 8.283 -9.905 -2.987 1.00 85.50 89 VAL A CA 1
ATOM 665 C C . VAL A 1 89 ? 9.681 -9.382 -2.664 1.00 85.50 89 VAL A C 1
ATOM 667 O O . VAL A 1 89 ? 10.570 -9.403 -3.513 1.00 85.50 89 VAL A O 1
ATOM 670 N N . VAL A 1 90 ? 9.898 -8.981 -1.411 1.00 74.56 90 VAL A N 1
ATOM 671 C CA . VAL A 1 90 ? 11.229 -8.729 -0.844 1.00 74.56 90 VAL A CA 1
ATOM 672 C C . VAL A 1 90 ? 11.695 -10.017 -0.162 1.00 74.56 90 VAL A C 1
ATOM 674 O O . VAL A 1 90 ? 11.519 -10.208 1.042 1.00 74.56 90 VAL A O 1
ATOM 677 N N . ALA A 1 91 ? 12.205 -10.959 -0.956 1.00 67.25 91 ALA A N 1
ATOM 678 C CA . ALA A 1 91 ? 12.764 -12.210 -0.448 1.00 67.25 91 ALA A CA 1
ATOM 679 C C . ALA A 1 91 ? 14.258 -12.061 -0.148 1.00 67.25 91 ALA A C 1
ATOM 681 O O . ALA A 1 91 ? 14.941 -11.273 -0.799 1.00 67.25 91 ALA A O 1
ATOM 682 N N . ALA A 1 92 ? 14.757 -12.853 0.806 1.00 54.59 92 ALA A N 1
ATOM 683 C CA . ALA A 1 92 ? 16.179 -12.957 1.116 1.00 54.59 92 ALA A CA 1
ATOM 684 C C . ALA A 1 92 ? 16.988 -13.338 -0.140 1.00 54.59 92 ALA A C 1
ATOM 686 O O . ALA A 1 92 ? 16.987 -14.492 -0.544 1.00 54.59 92 ALA A O 1
ATOM 687 N N . ALA A 1 93 ? 17.681 -12.349 -0.706 1.00 54.00 93 ALA A N 1
ATOM 688 C CA . ALA A 1 93 ? 18.657 -12.418 -1.794 1.00 54.00 93 ALA A CA 1
ATOM 689 C C . ALA A 1 93 ? 18.201 -13.014 -3.163 1.00 54.00 93 ALA A C 1
ATOM 691 O O . ALA A 1 93 ? 17.812 -14.177 -3.249 1.00 54.00 93 ALA A O 1
ATOM 692 N N . PRO A 1 94 ? 18.380 -12.271 -4.278 1.00 54.81 94 PRO A N 1
ATOM 693 C CA . PRO A 1 94 ? 18.724 -10.854 -4.320 1.00 54.81 94 PRO A CA 1
ATOM 694 C C . PRO A 1 94 ? 17.499 -10.034 -3.900 1.00 54.81 94 PRO A C 1
ATOM 696 O O . PRO A 1 94 ? 16.471 -10.048 -4.578 1.00 54.81 94 PRO A O 1
ATOM 699 N N . ASN A 1 95 ? 17.610 -9.326 -2.771 1.00 68.88 95 ASN A N 1
ATOM 700 C CA . ASN A 1 95 ? 16.609 -8.345 -2.366 1.00 68.88 95 ASN A CA 1
ATOM 701 C C . ASN A 1 95 ? 16.473 -7.362 -3.531 1.00 68.88 95 ASN A C 1
ATOM 703 O O . ASN A 1 95 ? 17.479 -6.790 -3.933 1.00 68.88 95 ASN A O 1
ATOM 707 N N . LYS A 1 96 ? 15.277 -7.159 -4.085 1.00 81.06 96 LYS A N 1
ATOM 708 C CA . LYS A 1 96 ? 15.050 -6.016 -4.972 1.00 81.06 96 LYS A CA 1
ATOM 709 C C . LYS A 1 96 ? 14.526 -4.895 -4.091 1.00 81.06 96 LYS A C 1
ATOM 711 O O . LYS A 1 96 ? 13.412 -4.994 -3.589 1.00 81.06 96 LYS A O 1
ATOM 716 N N . ARG A 1 97 ? 15.322 -3.865 -3.827 1.00 87.06 97 ARG A N 1
ATOM 717 C CA . ARG A 1 97 ? 14.867 -2.608 -3.221 1.00 87.06 97 ARG A CA 1
ATOM 718 C C . ARG A 1 97 ? 14.574 -1.650 -4.360 1.00 87.06 97 ARG A C 1
ATOM 720 O O . ARG A 1 97 ? 15.457 -0.926 -4.808 1.00 87.06 97 ARG A O 1
ATOM 727 N N . LEU A 1 98 ? 13.356 -1.713 -4.883 1.00 92.50 98 LEU A N 1
ATOM 728 C CA . LEU A 1 98 ? 12.949 -0.863 -5.992 1.00 92.50 98 LEU A CA 1
ATOM 729 C C . LEU A 1 98 ? 12.375 0.454 -5.482 1.00 92.50 98 LEU A C 1
ATOM 731 O O . LEU A 1 98 ? 11.745 0.526 -4.421 1.00 92.50 98 LEU A O 1
ATOM 735 N N . THR A 1 99 ? 12.567 1.492 -6.288 1.00 95.62 99 THR A N 1
ATOM 736 C CA . THR A 1 99 ? 11.861 2.762 -6.134 1.00 95.62 99 THR A CA 1
ATOM 737 C C . THR A 1 99 ? 10.822 2.900 -7.237 1.00 95.62 99 THR A C 1
ATOM 739 O O . THR A 1 99 ? 11.160 2.903 -8.415 1.00 95.62 99 THR A O 1
ATOM 742 N N . PHE A 1 100 ? 9.558 3.045 -6.864 1.00 98.06 100 PHE A N 1
ATOM 743 C CA . PHE A 1 100 ? 8.458 3.322 -7.775 1.00 98.06 100 PHE A CA 1
ATOM 744 C C . PHE A 1 100 ? 8.234 4.830 -7.860 1.00 98.06 100 PHE A C 1
ATOM 746 O O . PHE A 1 100 ? 7.931 5.487 -6.864 1.00 98.06 100 PHE A O 1
ATOM 753 N N . GLY A 1 101 ? 8.383 5.377 -9.059 1.00 98.06 101 GLY A N 1
ATOM 754 C CA . GLY A 1 101 ? 8.057 6.760 -9.379 1.00 98.06 101 GLY A CA 1
ATOM 755 C C . GLY A 1 101 ? 6.954 6.834 -10.427 1.00 98.06 101 GLY A C 1
ATOM 756 O O . GLY A 1 101 ? 6.605 5.843 -11.066 1.00 98.06 101 GLY A O 1
ATOM 757 N N . SER A 1 102 ? 6.416 8.030 -10.630 1.00 97.81 102 SER A N 1
ATOM 758 C CA . SER A 1 102 ? 5.406 8.301 -11.654 1.00 97.81 102 SER A CA 1
ATOM 759 C C . SER A 1 102 ? 5.887 9.378 -12.623 1.00 97.81 102 SER A C 1
ATOM 761 O O . SER A 1 102 ? 6.575 10.311 -12.208 1.00 97.81 102 SER A O 1
ATOM 763 N N . TYR A 1 103 ? 5.481 9.312 -13.890 1.00 97.06 103 TYR A N 1
ATOM 764 C CA . TYR A 1 103 ? 5.742 10.369 -14.876 1.00 97.06 103 TYR A CA 1
ATOM 765 C C . TYR A 1 103 ? 4.506 10.692 -15.728 1.00 97.06 103 TYR A C 1
ATOM 767 O O . TYR A 1 103 ? 3.505 9.981 -15.699 1.00 97.06 103 TYR A O 1
ATOM 775 N N . GLY A 1 104 ? 4.558 11.794 -16.486 1.00 93.25 104 GLY A N 1
ATOM 776 C CA . GLY A 1 104 ? 3.438 12.240 -17.329 1.00 93.25 104 GLY A CA 1
ATOM 777 C C . GLY A 1 104 ? 2.408 13.133 -16.622 1.00 93.25 104 GLY A C 1
ATOM 778 O O . GLY A 1 104 ? 1.327 13.345 -17.160 1.00 93.25 104 GLY A O 1
ATOM 779 N N . GLY A 1 105 ? 2.734 13.670 -15.438 1.00 89.31 105 GLY A N 1
ATOM 780 C CA . GLY A 1 105 ? 1.989 14.766 -14.797 1.00 89.31 105 GLY A CA 1
ATOM 781 C C . GLY A 1 105 ? 0.728 14.383 -14.013 1.00 89.31 105 GLY A C 1
ATOM 782 O O . GLY A 1 105 ? 0.016 15.278 -13.568 1.00 89.31 105 GLY A O 1
ATOM 783 N N . GLY A 1 106 ? 0.450 13.092 -13.816 1.00 93.44 106 GLY A N 1
ATOM 784 C CA . GLY A 1 106 ? -0.694 12.613 -13.032 1.00 93.44 106 GLY A CA 1
ATOM 785 C C . GLY A 1 106 ? -0.370 11.380 -12.188 1.00 93.44 106 GLY A C 1
ATOM 786 O O . GLY A 1 106 ? 0.772 10.929 -12.154 1.00 93.44 106 GLY A O 1
ATOM 787 N N . THR A 1 107 ? -1.390 10.841 -11.517 1.00 97.06 107 THR A N 1
ATOM 788 C CA . THR A 1 107 ? -1.289 9.673 -10.625 1.00 97.06 107 THR A CA 1
ATOM 789 C C . THR A 1 107 ? -1.653 8.390 -11.379 1.00 97.06 107 THR A C 1
ATOM 791 O O . THR A 1 107 ? -2.831 8.221 -11.716 1.00 97.06 107 THR A O 1
ATOM 794 N N . PRO A 1 108 ? -0.700 7.481 -11.664 1.00 97.69 108 PRO A N 1
ATOM 795 C CA . PRO A 1 108 ? -1.002 6.171 -12.228 1.00 97.69 108 PRO A CA 1
ATOM 796 C C . PRO A 1 108 ? -1.992 5.409 -11.344 1.00 97.69 108 PRO A C 1
ATOM 798 O O . PRO A 1 108 ? -1.885 5.425 -10.113 1.00 97.69 108 PRO A O 1
ATOM 801 N N . LYS A 1 109 ? -2.956 4.741 -11.982 1.00 97.12 109 LYS A N 1
ATOM 802 C CA . LYS A 1 109 ? -3.968 3.925 -11.306 1.00 97.12 109 LYS A CA 1
ATOM 803 C C . LYS A 1 109 ? -3.629 2.460 -11.489 1.00 97.12 109 LYS A C 1
ATOM 805 O O . LYS A 1 109 ? -3.495 2.011 -12.620 1.00 97.12 109 LYS A O 1
ATOM 810 N N . VAL A 1 110 ? -3.526 1.721 -10.400 1.00 97.50 110 VAL A N 1
ATOM 811 C CA . VAL A 1 110 ? -3.205 0.294 -10.383 1.00 97.50 110 VAL A CA 1
ATOM 812 C C . VAL A 1 110 ? -4.282 -0.414 -9.572 1.00 97.50 110 VAL A C 1
ATOM 814 O O . VAL A 1 110 ? -4.773 0.157 -8.602 1.00 97.50 110 VAL A O 1
ATOM 817 N N . VAL A 1 111 ? -4.656 -1.638 -9.946 1.00 96.50 111 VAL A N 1
ATOM 818 C CA . VAL A 1 111 ? -5.702 -2.385 -9.225 1.00 96.50 111 VAL A CA 1
ATOM 819 C C . VAL A 1 111 ? -5.303 -2.589 -7.767 1.00 96.50 111 VAL A C 1
ATOM 821 O O . VAL A 1 111 ? -5.962 -2.086 -6.858 1.00 96.50 111 VAL A O 1
ATOM 824 N N . SER A 1 112 ? -4.189 -3.274 -7.517 1.00 96.62 112 SER A N 1
ATOM 825 C CA . SER A 1 112 ? -3.729 -3.497 -6.149 1.00 96.62 112 SER A CA 1
ATOM 826 C C . SER A 1 112 ? -2.218 -3.643 -6.047 1.00 96.62 112 SER A C 1
ATOM 828 O O . SER A 1 112 ? -1.527 -3.940 -7.025 1.00 96.62 112 SER A O 1
ATOM 830 N N . PHE A 1 113 ? -1.713 -3.445 -4.831 1.00 96.44 113 PHE A N 1
ATOM 831 C CA . PHE A 1 113 ? -0.323 -3.707 -4.486 1.00 96.44 113 PHE A CA 1
ATOM 832 C C . PHE A 1 113 ? -0.239 -4.542 -3.216 1.00 96.44 113 PHE A C 1
ATOM 834 O O . PHE A 1 113 ? -0.825 -4.212 -2.186 1.00 96.44 113 PHE A O 1
ATOM 841 N N . THR A 1 114 ? 0.518 -5.626 -3.290 1.00 93.62 114 THR A N 1
ATOM 842 C CA . THR A 1 114 ? 0.837 -6.497 -2.166 1.00 93.62 114 THR A CA 1
ATOM 843 C C . THR A 1 114 ? 2.335 -6.449 -1.929 1.00 93.62 114 THR A C 1
ATOM 845 O O . THR A 1 114 ? 3.111 -6.867 -2.786 1.00 93.62 114 THR A O 1
ATOM 848 N N . LEU A 1 115 ? 2.735 -5.965 -0.756 1.00 90.94 115 LEU A N 1
ATOM 849 C CA . LEU A 1 115 ? 4.087 -6.104 -0.239 1.00 90.94 115 LEU A CA 1
ATOM 850 C C . LEU A 1 115 ? 4.173 -7.403 0.563 1.00 90.94 115 LEU A C 1
ATOM 852 O O . LEU A 1 115 ? 3.659 -7.500 1.679 1.00 90.94 115 LEU A O 1
ATOM 856 N N . ASN A 1 116 ? 4.856 -8.387 -0.007 1.00 85.88 116 ASN A N 1
ATOM 857 C CA . ASN A 1 116 ? 5.235 -9.612 0.673 1.00 85.88 116 ASN A CA 1
ATOM 858 C C . ASN A 1 116 ? 6.728 -9.550 0.995 1.00 85.88 116 ASN A C 1
ATOM 860 O O . ASN A 1 116 ? 7.556 -9.395 0.105 1.00 85.88 116 ASN A O 1
ATOM 864 N N . SER A 1 117 ? 7.104 -9.694 2.259 1.00 73.25 117 SER A N 1
ATOM 865 C CA . SER A 1 117 ? 8.502 -9.912 2.636 1.00 73.25 117 SER A CA 1
ATOM 866 C C . SER A 1 117 ? 8.618 -11.257 3.331 1.00 73.25 117 SER A C 1
ATOM 868 O O . SER A 1 117 ? 7.687 -11.704 3.991 1.00 73.25 117 SER A O 1
ATOM 870 N N . THR A 1 118 ? 9.752 -11.930 3.157 1.00 65.25 118 THR A N 1
ATOM 871 C CA . THR A 1 118 ? 10.020 -13.206 3.838 1.00 65.25 118 THR A CA 1
ATOM 872 C C . THR A 1 118 ? 10.901 -13.028 5.077 1.00 65.25 118 THR A C 1
ATOM 874 O O . THR A 1 118 ? 11.295 -14.019 5.687 1.00 65.25 118 THR A O 1
ATOM 877 N N . ASN A 1 119 ? 11.266 -11.789 5.440 1.00 64.88 119 ASN A N 1
ATOM 878 C CA . ASN A 1 119 ? 12.083 -11.498 6.622 1.00 64.88 119 ASN A CA 1
ATOM 879 C C . ASN A 1 119 ? 11.772 -10.099 7.193 1.00 64.88 119 ASN A C 1
ATOM 881 O O . ASN A 1 119 ? 12.447 -9.123 6.890 1.00 64.88 119 ASN A O 1
ATOM 885 N N . ALA A 1 120 ? 10.745 -9.967 8.026 1.00 55.50 120 ALA A N 1
ATOM 886 C CA . ALA A 1 120 ? 10.229 -8.667 8.469 1.00 55.50 120 ALA A CA 1
ATOM 887 C C . ALA A 1 120 ? 11.213 -7.757 9.244 1.00 55.50 120 ALA A C 1
ATOM 889 O O . ALA A 1 120 ? 10.921 -6.578 9.426 1.00 55.50 120 ALA A O 1
ATOM 890 N N . LEU A 1 121 ? 12.360 -8.274 9.707 1.00 55.06 121 LEU A N 1
ATOM 891 C CA . LEU A 1 121 ? 13.261 -7.573 10.634 1.00 55.06 121 LEU A CA 1
ATOM 892 C C . LEU A 1 121 ? 14.590 -7.105 10.020 1.00 55.06 121 LEU A C 1
ATOM 894 O O . LEU A 1 121 ? 15.395 -6.499 10.727 1.00 55.06 121 LEU A O 1
ATOM 898 N N . ALA A 1 122 ? 14.854 -7.360 8.734 1.00 64.00 122 ALA A N 1
ATOM 899 C CA . ALA A 1 122 ? 16.071 -6.833 8.118 1.00 64.00 122 ALA A CA 1
ATOM 900 C C . ALA A 1 122 ? 15.897 -5.331 7.789 1.00 64.00 122 ALA A C 1
ATOM 902 O O . ALA A 1 122 ? 14.918 -4.971 7.132 1.00 64.00 122 ALA A O 1
ATOM 903 N N . PRO A 1 123 ? 16.839 -4.450 8.186 1.00 62.03 123 PRO A N 1
ATOM 904 C CA . PRO A 1 123 ? 16.735 -2.993 7.993 1.00 62.03 123 PRO A CA 1
ATOM 905 C C . PRO A 1 123 ? 16.653 -2.562 6.516 1.00 62.03 123 PRO A C 1
ATOM 907 O O . PRO A 1 123 ? 16.255 -1.438 6.211 1.00 62.03 123 PRO A O 1
ATOM 910 N N . ASP A 1 124 ? 16.988 -3.468 5.598 1.00 69.06 124 ASP A N 1
ATOM 911 C CA . ASP A 1 124 ? 16.977 -3.261 4.151 1.00 69.06 124 ASP A CA 1
ATOM 912 C C . ASP A 1 124 ? 15.699 -3.754 3.452 1.00 69.06 124 ASP A C 1
ATOM 914 O O . ASP A 1 124 ? 15.622 -3.724 2.224 1.00 69.06 124 ASP A O 1
ATOM 918 N N . ASN A 1 125 ? 14.678 -4.184 4.202 1.00 78.06 125 ASN A N 1
ATOM 919 C CA . ASN A 1 125 ? 13.460 -4.757 3.629 1.00 78.06 125 ASN A CA 1
ATOM 920 C C . ASN A 1 125 ? 12.369 -3.715 3.420 1.00 78.06 125 ASN A C 1
ATOM 922 O O . ASN A 1 125 ? 11.359 -3.675 4.129 1.00 78.06 125 ASN A O 1
ATOM 926 N N . TYR A 1 126 ? 12.590 -2.873 2.414 1.00 86.75 126 TYR A N 1
ATOM 927 C CA . TYR A 1 126 ? 11.654 -1.829 2.040 1.00 86.75 126 TYR A CA 1
ATOM 928 C C . TYR A 1 126 ? 11.455 -1.705 0.530 1.00 86.75 126 TYR A C 1
ATOM 930 O O . TYR A 1 126 ? 12.304 -2.082 -0.276 1.00 86.75 126 TYR A O 1
ATOM 938 N N . VAL A 1 127 ? 10.318 -1.115 0.176 1.00 91.62 127 VAL A N 1
ATOM 939 C CA . VAL A 1 127 ? 10.027 -0.565 -1.149 1.00 91.62 127 VAL A CA 1
ATOM 940 C C . VAL A 1 127 ? 9.799 0.933 -1.005 1.00 91.62 127 VAL A C 1
ATOM 942 O O . VAL A 1 127 ? 9.220 1.373 -0.010 1.00 91.62 127 VAL A O 1
ATOM 945 N N . THR A 1 128 ? 10.252 1.723 -1.973 1.00 94.88 128 THR A N 1
ATOM 946 C CA . THR A 1 128 ? 10.096 3.183 -1.935 1.00 94.88 128 THR A CA 1
ATOM 947 C C . THR A 1 128 ? 9.096 3.637 -2.987 1.00 94.88 128 THR A C 1
ATOM 949 O O . THR A 1 128 ? 9.190 3.221 -4.135 1.00 94.88 128 THR A O 1
ATOM 952 N N . PHE A 1 129 ? 8.193 4.542 -2.622 1.00 97.75 129 PHE A N 1
ATOM 953 C CA . PHE A 1 129 ? 7.359 5.300 -3.550 1.00 97.75 129 PHE A CA 1
ATOM 954 C C . PHE A 1 129 ? 7.822 6.757 -3.561 1.00 97.75 129 PHE A C 1
ATOM 956 O O . PHE A 1 129 ? 7.667 7.474 -2.574 1.00 97.75 129 PHE A O 1
ATOM 963 N N . SER A 1 130 ? 8.421 7.198 -4.665 1.00 96.75 130 SER A N 1
ATOM 964 C CA . SER A 1 130 ? 8.937 8.563 -4.838 1.00 96.75 130 SER A CA 1
ATOM 965 C C . SER A 1 130 ? 7.988 9.488 -5.606 1.00 96.75 130 SER A C 1
ATOM 967 O O . SER A 1 130 ? 8.171 10.702 -5.572 1.00 96.75 130 SER A O 1
ATOM 969 N N . GLY A 1 131 ? 6.972 8.934 -6.275 1.00 95.56 131 GLY A N 1
ATOM 970 C CA . GLY A 1 131 ? 5.910 9.676 -6.959 1.00 95.56 131 GLY A CA 1
ATOM 971 C C . GLY A 1 131 ? 4.526 9.101 -6.647 1.00 95.56 131 GLY A C 1
ATOM 972 O O . GLY A 1 131 ? 4.459 7.994 -6.112 1.00 95.56 131 GLY A O 1
ATOM 973 N N . PRO A 1 132 ? 3.436 9.837 -6.932 1.00 97.56 132 PRO A N 1
ATOM 974 C CA . PRO A 1 132 ? 2.078 9.450 -6.560 1.00 97.56 132 PRO A CA 1
ATOM 975 C C . PRO A 1 132 ? 1.597 8.158 -7.232 1.00 97.56 132 PRO A C 1
ATOM 977 O O . PRO A 1 132 ? 1.798 7.976 -8.427 1.00 97.56 132 PRO A O 1
ATOM 980 N N . PHE A 1 133 ? 0.869 7.316 -6.493 1.00 98.19 133 PHE A N 1
ATOM 981 C CA . PHE A 1 133 ? 0.157 6.131 -6.990 1.00 98.19 133 PHE A CA 1
ATOM 982 C C . PHE A 1 133 ? -1.249 6.036 -6.393 1.00 98.19 133 PHE A C 1
ATOM 984 O O . PHE A 1 133 ? -1.466 6.387 -5.232 1.00 98.19 133 PHE A O 1
ATOM 991 N N . LEU A 1 134 ? -2.196 5.522 -7.181 1.00 97.25 134 LEU A N 1
ATOM 992 C CA . LEU A 1 134 ? -3.536 5.157 -6.728 1.00 97.25 134 LEU A CA 1
ATOM 993 C C . LEU A 1 134 ? -3.721 3.640 -6.831 1.00 97.25 134 LEU A C 1
ATOM 995 O O . LEU A 1 134 ? -3.715 3.109 -7.939 1.00 97.25 134 LEU A O 1
ATOM 999 N N . PHE A 1 135 ? -3.941 2.969 -5.700 1.00 97.50 135 PHE A N 1
ATOM 1000 C CA . PHE A 1 135 ? -4.361 1.567 -5.647 1.00 97.50 135 PHE A CA 1
ATOM 1001 C C . PHE A 1 135 ? -5.874 1.491 -5.488 1.00 97.50 135 PHE A C 1
ATOM 1003 O O . PHE A 1 135 ? -6.406 1.844 -4.433 1.00 97.50 135 PHE A O 1
ATOM 1010 N N . THR A 1 136 ? -6.575 1.080 -6.540 1.00 95.62 136 THR A N 1
ATOM 1011 C CA . THR A 1 136 ? -8.031 1.228 -6.610 1.00 95.62 136 THR A CA 1
ATOM 1012 C C . THR A 1 136 ? -8.777 0.229 -5.741 1.00 95.62 136 THR A C 1
ATOM 1014 O O . THR A 1 136 ? -9.782 0.601 -5.140 1.00 95.62 136 THR A O 1
ATOM 1017 N N . ASP A 1 137 ? -8.254 -0.990 -5.625 1.00 94.88 137 ASP A N 1
ATOM 1018 C CA . ASP A 1 137 ? -8.937 -2.118 -4.991 1.00 94.88 137 ASP A CA 1
ATOM 1019 C C . ASP A 1 137 ? -8.284 -2.490 -3.659 1.00 94.88 137 ASP A C 1
ATOM 1021 O O . ASP A 1 137 ? -8.963 -2.933 -2.731 1.00 94.88 137 ASP A O 1
ATOM 1025 N N . GLY A 1 138 ? -6.974 -2.280 -3.506 1.00 94.12 138 GLY A N 1
ATOM 1026 C CA . GLY A 1 138 ? -6.363 -2.501 -2.204 1.00 94.12 138 GLY A CA 1
ATOM 1027 C C . GLY A 1 138 ? -4.853 -2.393 -2.097 1.00 94.12 138 GLY A C 1
ATOM 1028 O O . GLY A 1 138 ? -4.109 -2.385 -3.077 1.00 94.12 138 GLY A O 1
ATOM 1029 N N . LEU A 1 139 ? -4.425 -2.354 -0.839 1.00 95.44 139 LEU A N 1
ATOM 1030 C CA . LEU A 1 139 ? -3.036 -2.375 -0.405 1.00 95.44 139 LEU A CA 1
ATOM 1031 C C . LEU A 1 139 ? -2.880 -3.468 0.652 1.00 95.44 139 LEU A C 1
ATOM 1033 O O . LEU A 1 139 ? -3.529 -3.413 1.694 1.00 95.44 139 LEU A O 1
ATOM 1037 N N . THR A 1 140 ? -2.007 -4.440 0.411 1.00 93.75 140 THR A N 1
ATOM 1038 C CA . THR A 1 140 ? -1.699 -5.497 1.382 1.00 93.75 140 THR A CA 1
ATOM 1039 C C . THR A 1 140 ? -0.255 -5.384 1.848 1.00 93.75 140 THR A C 1
ATOM 1041 O O . THR A 1 140 ? 0.664 -5.334 1.036 1.00 93.75 140 THR A O 1
ATOM 1044 N N . LEU A 1 141 ? -0.055 -5.357 3.163 1.00 90.50 141 LEU A N 1
ATOM 1045 C CA . LEU A 1 141 ? 1.237 -5.297 3.836 1.00 90.50 141 LEU A CA 1
ATOM 1046 C C . LEU A 1 141 ? 1.398 -6.576 4.659 1.00 90.50 141 LEU A C 1
ATOM 1048 O O . LEU A 1 141 ? 0.859 -6.668 5.761 1.00 90.50 141 LEU A O 1
ATOM 1052 N N . THR A 1 142 ? 2.099 -7.571 4.125 1.00 85.69 142 THR A N 1
ATOM 1053 C CA . THR A 1 142 ? 2.335 -8.830 4.847 1.00 85.69 142 THR A CA 1
ATOM 1054 C C . THR A 1 142 ? 3.555 -8.731 5.751 1.00 85.69 142 THR A C 1
ATOM 1056 O O . THR A 1 142 ? 3.498 -9.167 6.886 1.00 85.69 142 THR A O 1
ATOM 1059 N N . ASP A 1 143 ? 4.651 -8.146 5.271 1.00 77.44 143 ASP A N 1
ATOM 1060 C CA . ASP A 1 143 ? 5.893 -7.950 6.027 1.00 77.44 143 ASP A CA 1
ATOM 1061 C C . ASP A 1 143 ? 6.738 -6.871 5.314 1.00 77.44 143 ASP A C 1
ATOM 1063 O O . ASP A 1 143 ? 6.590 -6.665 4.110 1.00 77.44 143 ASP A O 1
ATOM 1067 N N . GLY A 1 144 ? 7.652 -6.202 6.025 1.00 81.25 144 GLY A N 1
ATOM 1068 C CA . GLY A 1 144 ? 8.530 -5.158 5.464 1.00 81.25 144 GLY A CA 1
ATOM 1069 C C . GLY A 1 144 ? 7.974 -3.732 5.565 1.00 81.25 144 GLY A C 1
ATOM 1070 O O . GLY A 1 144 ? 6.945 -3.489 6.192 1.00 81.25 144 GLY A O 1
ATOM 1071 N N . GLN A 1 145 ? 8.679 -2.761 4.985 1.00 86.50 145 GLN A N 1
ATOM 1072 C CA . GLN A 1 145 ? 8.326 -1.342 5.095 1.00 86.50 145 GLN A CA 1
ATOM 1073 C C . GLN A 1 145 ? 8.054 -0.704 3.729 1.00 86.50 145 GLN A C 1
ATOM 1075 O O . GLN A 1 145 ? 8.844 -0.827 2.796 1.00 86.50 145 GLN A O 1
ATOM 1080 N N . ILE A 1 146 ? 6.967 0.051 3.623 1.00 91.44 146 ILE A N 1
ATOM 1081 C CA . ILE A 1 146 ? 6.790 1.028 2.549 1.00 91.44 146 ILE A CA 1
ATOM 1082 C C . ILE A 1 146 ? 7.386 2.360 2.995 1.00 91.44 146 ILE A C 1
ATOM 1084 O O . ILE A 1 146 ? 7.011 2.886 4.046 1.00 91.44 146 ILE A O 1
ATOM 1088 N N . LYS A 1 147 ? 8.276 2.909 2.166 1.00 93.06 147 LYS A N 1
ATOM 1089 C CA . LYS A 1 147 ? 8.786 4.275 2.280 1.00 93.06 147 LYS A CA 1
ATOM 1090 C C . LYS A 1 147 ? 8.090 5.206 1.295 1.00 93.06 147 LYS A C 1
ATOM 1092 O O . LYS A 1 147 ? 7.810 4.803 0.167 1.00 93.06 147 LYS A O 1
ATOM 1097 N N . GLY A 1 148 ? 7.845 6.448 1.698 1.00 95.62 148 GLY A N 1
ATOM 1098 C CA . GLY A 1 148 ? 7.090 7.411 0.896 1.00 95.62 148 GLY A CA 1
ATOM 1099 C C . GLY A 1 148 ? 5.587 7.136 0.904 1.00 95.62 148 GLY A C 1
ATOM 1100 O O . GLY A 1 148 ? 4.916 7.313 -0.110 1.00 95.62 148 GLY A O 1
ATOM 1101 N N . ALA A 1 149 ? 5.044 6.703 2.044 1.00 95.25 149 ALA A N 1
ATOM 1102 C CA . ALA A 1 149 ? 3.625 6.386 2.206 1.00 95.25 149 ALA A CA 1
ATOM 1103 C C . ALA A 1 149 ? 2.679 7.529 1.786 1.00 95.25 149 ALA A C 1
ATOM 1105 O O . ALA A 1 149 ? 1.591 7.279 1.273 1.00 95.25 149 ALA A O 1
ATOM 1106 N N . THR A 1 150 ? 3.117 8.783 1.926 1.00 95.94 150 THR A N 1
ATOM 1107 C CA . THR A 1 150 ? 2.375 9.984 1.508 1.00 95.94 150 THR A CA 1
ATOM 1108 C C . THR A 1 150 ? 2.175 10.095 -0.004 1.00 95.94 150 THR A C 1
ATOM 1110 O O . THR A 1 150 ? 1.353 10.894 -0.446 1.00 95.94 150 THR A O 1
ATOM 1113 N N . ASN A 1 151 ? 2.890 9.301 -0.802 1.00 97.50 151 ASN A N 1
ATOM 1114 C CA . ASN A 1 151 ? 2.684 9.189 -2.242 1.00 97.50 151 ASN A CA 1
ATOM 1115 C C . ASN A 1 151 ? 1.638 8.126 -2.613 1.00 97.50 151 ASN A C 1
ATOM 1117 O O . ASN A 1 151 ? 1.267 8.003 -3.776 1.00 97.50 151 ASN A O 1
ATOM 1121 N N . ILE A 1 152 ? 1.133 7.358 -1.651 1.00 97.25 152 ILE A N 1
ATOM 1122 C CA . ILE A 1 152 ? 0.143 6.315 -1.907 1.00 97.25 152 ILE A CA 1
ATOM 1123 C C . ILE A 1 152 ? -1.249 6.853 -1.613 1.00 97.25 152 ILE A C 1
ATOM 1125 O O . ILE A 1 152 ? -1.492 7.468 -0.576 1.00 97.25 152 ILE A O 1
ATOM 1129 N N . THR A 1 153 ? -2.175 6.587 -2.525 1.00 95.94 153 THR A N 1
ATOM 1130 C CA . THR A 1 153 ? -3.612 6.769 -2.332 1.00 95.94 153 THR A CA 1
ATOM 1131 C C . THR A 1 153 ? -4.307 5.425 -2.508 1.00 95.94 153 THR A C 1
ATOM 1133 O O . THR A 1 153 ? -3.984 4.693 -3.440 1.00 95.94 153 THR A O 1
ATOM 1136 N N . VAL A 1 154 ? -5.264 5.092 -1.643 1.00 95.50 154 VAL A N 1
ATOM 1137 C CA . VAL A 1 154 ? -6.068 3.862 -1.754 1.00 95.50 154 VAL A CA 1
ATOM 1138 C C . VAL A 1 154 ? -7.541 4.191 -2.010 1.00 95.50 154 VAL A C 1
ATOM 1140 O O . VAL A 1 154 ? -8.084 5.144 -1.443 1.00 95.50 154 VAL A O 1
ATOM 1143 N N . GLY A 1 155 ? -8.194 3.389 -2.851 1.00 93.00 155 GLY A N 1
ATOM 1144 C CA . GLY A 1 155 ? -9.609 3.500 -3.203 1.00 93.00 155 GLY A CA 1
ATOM 1145 C C . GLY A 1 155 ? -9.865 4.205 -4.532 1.00 93.00 155 GLY A C 1
ATOM 1146 O O . GLY A 1 155 ? -8.979 4.366 -5.364 1.00 93.00 155 GLY A O 1
ATOM 1147 N N . GLY A 1 156 ? -11.106 4.646 -4.740 1.00 84.38 156 GLY A N 1
ATOM 1148 C CA . GLY A 1 156 ? -11.488 5.451 -5.906 1.00 84.38 156 GLY A CA 1
ATOM 1149 C C . GLY A 1 156 ? -12.145 4.680 -7.053 1.00 84.38 156 GLY A C 1
ATOM 1150 O O . GLY A 1 156 ? -12.608 5.319 -7.995 1.00 84.38 156 GLY A O 1
ATOM 1151 N N . LEU A 1 157 ? -12.257 3.351 -6.959 1.00 78.31 157 LEU A N 1
ATOM 1152 C CA . LEU A 1 157 ? -13.199 2.546 -7.744 1.00 78.31 157 LEU A CA 1
ATOM 1153 C C . LEU A 1 157 ? -14.103 1.744 -6.795 1.00 78.31 157 LEU A C 1
ATOM 1155 O O . LEU A 1 157 ? -13.772 1.560 -5.627 1.00 78.31 157 LEU A O 1
ATOM 1159 N N . ALA A 1 158 ? -15.279 1.343 -7.279 1.00 64.25 158 ALA A N 1
ATOM 1160 C CA . ALA A 1 158 ? -16.204 0.471 -6.556 1.00 64.25 158 ALA A CA 1
ATOM 1161 C C . ALA A 1 158 ? -15.983 -0.989 -7.000 1.00 64.25 158 ALA A C 1
ATOM 1163 O O . ALA A 1 158 ? -15.816 -1.203 -8.202 1.00 64.25 158 ALA A O 1
ATOM 1164 N N . PRO A 1 159 ? -16.050 -1.997 -6.104 1.00 76.69 159 PRO A N 1
ATOM 1165 C CA . PRO A 1 159 ? -16.465 -1.948 -4.695 1.00 76.69 159 PRO A CA 1
ATOM 1166 C C . PRO A 1 159 ? -15.386 -1.389 -3.746 1.00 76.69 159 PRO A C 1
ATOM 1168 O O . PRO A 1 159 ? -14.296 -1.051 -4.177 1.00 76.69 159 PRO A O 1
ATOM 1171 N N . ALA A 1 160 ? -15.717 -1.243 -2.456 1.00 84.44 160 ALA A N 1
ATOM 1172 C CA . ALA A 1 160 ? -14.814 -0.681 -1.445 1.00 84.44 160 ALA A CA 1
ATOM 1173 C C . ALA A 1 160 ? -13.419 -1.323 -1.473 1.00 84.44 160 ALA A C 1
ATOM 1175 O O . ALA A 1 160 ? -13.300 -2.550 -1.514 1.00 84.44 160 ALA A O 1
ATOM 1176 N N . ALA A 1 161 ? -12.391 -0.483 -1.380 1.00 93.81 161 ALA A N 1
ATOM 1177 C CA . ALA A 1 161 ? -11.016 -0.948 -1.338 1.00 93.81 161 ALA A CA 1
ATOM 1178 C C . ALA A 1 161 ? -10.684 -1.589 0.009 1.00 93.81 161 ALA A C 1
ATOM 1180 O O . ALA A 1 161 ? -11.306 -1.282 1.027 1.00 93.81 161 ALA A O 1
ATOM 1181 N N . THR A 1 162 ? -9.669 -2.448 0.025 1.00 94.56 162 THR A N 1
ATOM 1182 C CA . THR A 1 162 ? -9.207 -3.112 1.247 1.00 94.56 162 THR A CA 1
ATOM 1183 C C . THR A 1 162 ? -7.753 -2.771 1.546 1.00 94.56 162 THR A C 1
ATOM 1185 O O . THR A 1 162 ? -6.869 -2.975 0.715 1.00 94.56 162 THR A O 1
ATOM 1188 N N . VAL A 1 163 ? -7.490 -2.292 2.759 1.00 94.94 163 VAL A N 1
ATOM 1189 C CA . VAL A 1 163 ? -6.142 -2.205 3.323 1.00 94.94 163 VAL A CA 1
ATOM 1190 C C . VAL A 1 163 ? -5.951 -3.373 4.279 1.00 94.94 163 VAL A C 1
ATOM 1192 O O . VAL A 1 163 ? -6.594 -3.449 5.327 1.00 94.94 163 VAL A O 1
ATOM 1195 N N . THR A 1 164 ? -5.058 -4.288 3.916 1.00 93.38 164 THR A N 1
ATOM 1196 C CA . THR A 1 164 ? -4.752 -5.471 4.718 1.00 93.38 164 THR A CA 1
ATOM 1197 C C . THR A 1 164 ? -3.374 -5.336 5.345 1.00 93.38 164 THR A C 1
ATOM 1199 O O . THR A 1 164 ? -2.391 -5.116 4.644 1.00 93.38 164 THR A O 1
ATOM 1202 N N . ARG A 1 165 ? -3.273 -5.533 6.658 1.00 90.00 165 ARG A N 1
ATOM 1203 C CA . ARG A 1 165 ? -2.016 -5.860 7.335 1.00 90.00 165 ARG A CA 1
ATOM 1204 C C . ARG A 1 165 ? -2.069 -7.319 7.729 1.00 90.00 165 ARG A C 1
ATOM 1206 O O . ARG A 1 165 ? -2.836 -7.696 8.605 1.00 90.00 165 ARG A O 1
ATOM 1213 N N . ASN A 1 166 ? -1.290 -8.142 7.050 1.00 86.06 166 ASN A N 1
ATOM 1214 C CA . ASN A 1 166 ? -1.117 -9.539 7.413 1.00 86.06 166 ASN A CA 1
ATOM 1215 C C . ASN A 1 166 ? 0.213 -9.681 8.158 1.00 86.06 166 ASN A C 1
ATOM 1217 O O . ASN A 1 166 ? 1.071 -8.818 8.040 1.00 86.06 166 ASN A O 1
ATOM 1221 N N . SER A 1 167 ? 0.367 -10.729 8.952 1.00 76.19 167 SER A N 1
ATOM 1222 C CA . SER A 1 167 ? 1.604 -11.036 9.667 1.00 76.19 167 SER A CA 1
ATOM 1223 C C . SER A 1 167 ? 1.845 -12.532 9.511 1.00 76.19 167 SER A C 1
ATOM 1225 O O . SER A 1 167 ? 1.089 -13.350 10.038 1.00 76.19 167 SER A O 1
ATOM 1227 N N . ALA A 1 168 ? 2.863 -12.889 8.723 1.00 63.78 168 ALA A N 1
ATOM 1228 C CA . ALA A 1 168 ? 3.316 -14.275 8.560 1.00 63.78 168 ALA A CA 1
ATOM 1229 C C . ALA 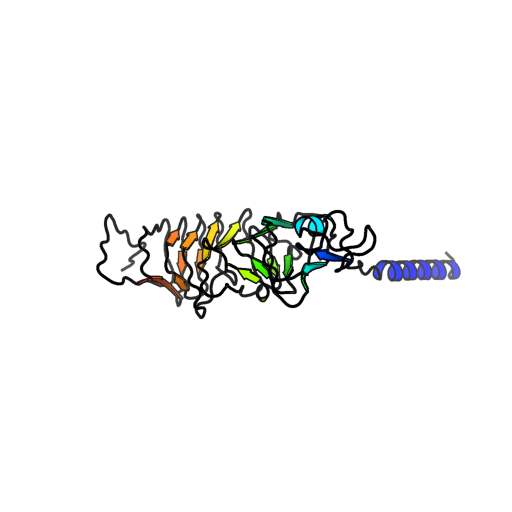A 1 168 ? 4.433 -14.639 9.559 1.00 63.78 168 ALA A C 1
ATOM 1231 O O . ALA A 1 168 ? 4.716 -15.812 9.795 1.00 63.78 168 ALA A O 1
ATOM 1232 N N . THR A 1 169 ? 5.060 -13.626 10.158 1.00 64.88 169 THR A N 1
ATOM 1233 C CA . THR A 1 169 ? 6.148 -13.703 11.144 1.00 64.88 169 THR A CA 1
ATOM 1234 C C . THR A 1 169 ? 5.825 -12.739 12.303 1.00 64.88 169 THR A C 1
ATOM 1236 O O . THR A 1 169 ? 4.844 -12.015 12.190 1.00 64.88 169 THR A O 1
ATOM 1239 N N . PRO A 1 170 ? 6.535 -12.678 13.450 1.00 65.19 170 PRO A N 1
ATOM 1240 C CA . PRO A 1 170 ? 6.052 -11.926 14.624 1.00 65.19 170 PRO A CA 1
ATOM 1241 C C . PRO A 1 170 ? 5.987 -10.392 14.451 1.00 65.19 170 PRO A C 1
ATOM 1243 O O . PRO A 1 170 ? 5.667 -9.687 15.407 1.00 65.19 170 PRO A O 1
ATOM 1246 N N . ALA A 1 171 ? 6.286 -9.862 13.264 1.00 70.88 171 ALA A N 1
ATOM 1247 C CA . ALA A 1 171 ? 6.125 -8.458 12.917 1.00 70.88 171 ALA A CA 1
ATOM 1248 C C . ALA A 1 171 ? 5.072 -8.289 11.810 1.00 70.88 171 ALA A C 1
ATOM 1250 O O . ALA A 1 171 ? 4.698 -9.236 11.127 1.00 70.88 171 ALA A O 1
ATOM 1251 N N . PHE A 1 172 ? 4.563 -7.068 11.676 1.00 74.12 172 PHE A N 1
ATOM 1252 C CA . PHE A 1 172 ? 3.660 -6.683 10.597 1.00 74.12 172 PHE A CA 1
ATOM 1253 C C . PHE A 1 172 ? 4.409 -5.830 9.584 1.00 74.12 172 PHE A C 1
ATOM 1255 O O . PHE A 1 172 ? 5.251 -5.011 9.968 1.00 74.12 172 PHE A O 1
ATOM 1262 N N . GLY A 1 173 ? 3.995 -5.904 8.318 1.00 80.88 173 GLY A N 1
ATOM 1263 C CA . GLY A 1 173 ? 4.338 -4.869 7.348 1.00 80.88 173 GLY A CA 1
ATOM 1264 C C . GLY A 1 173 ? 3.913 -3.478 7.842 1.00 80.88 173 GLY A C 1
ATOM 1265 O O . GLY A 1 173 ? 2.923 -3.350 8.569 1.00 80.88 173 GLY A O 1
ATOM 1266 N N . SER A 1 174 ? 4.664 -2.434 7.502 1.00 85.56 174 SER A N 1
ATOM 1267 C CA . SER A 1 174 ? 4.439 -1.063 7.979 1.00 85.56 174 SER A CA 1
ATOM 1268 C C . SER A 1 174 ? 4.614 -0.025 6.875 1.00 85.56 174 SER A C 1
ATOM 1270 O O . SER A 1 174 ? 5.168 -0.302 5.812 1.00 85.56 174 SER A O 1
ATOM 1272 N N . VAL A 1 175 ? 4.142 1.185 7.148 1.00 90.56 175 VAL A N 1
ATOM 1273 C CA . VAL A 1 175 ? 4.350 2.373 6.320 1.00 90.56 175 VAL A CA 1
ATOM 1274 C C . VAL A 1 175 ? 5.085 3.439 7.137 1.00 90.56 175 VAL A C 1
ATOM 1276 O O . VAL A 1 175 ? 4.893 3.529 8.349 1.00 90.56 175 VAL A O 1
ATOM 1279 N N . ASP A 1 176 ? 5.940 4.234 6.495 1.00 90.75 176 ASP A N 1
ATOM 1280 C CA . ASP A 1 176 ? 6.748 5.286 7.138 1.00 90.75 176 ASP A CA 1
ATOM 1281 C C . ASP A 1 176 ? 6.008 6.616 7.376 1.00 90.75 176 ASP A C 1
ATOM 1283 O O . ASP A 1 176 ? 6.575 7.560 7.924 1.00 90.75 176 ASP A O 1
ATOM 1287 N N . GLY A 1 177 ? 4.738 6.693 6.988 1.00 90.69 177 GLY A N 1
ATOM 1288 C CA . GLY A 1 177 ? 3.905 7.880 7.118 1.00 90.69 177 GLY A CA 1
ATOM 1289 C C . GLY A 1 177 ? 2.436 7.577 6.841 1.00 90.69 177 GLY A C 1
ATOM 1290 O O . GLY A 1 177 ? 2.051 6.428 6.632 1.00 90.69 177 GLY A O 1
ATOM 1291 N N . GLN A 1 178 ? 1.607 8.619 6.850 1.00 92.31 178 GLN A N 1
ATOM 1292 C CA . GLN A 1 178 ? 0.177 8.506 6.573 1.00 92.31 178 GLN A CA 1
ATOM 1293 C C . GLN A 1 178 ? -0.067 8.301 5.069 1.00 92.31 178 GLN A C 1
ATOM 1295 O O . GLN A 1 178 ? 0.313 9.158 4.272 1.00 92.31 178 GLN A O 1
ATOM 1300 N N . ILE A 1 179 ? -0.730 7.203 4.688 1.00 93.94 179 ILE A N 1
ATOM 1301 C CA . ILE A 1 179 ? -1.245 7.028 3.321 1.00 93.94 179 ILE A CA 1
ATOM 1302 C C . ILE A 1 179 ? -2.476 7.908 3.101 1.00 93.94 179 ILE A C 1
ATOM 1304 O O . ILE A 1 179 ? -3.197 8.248 4.047 1.00 93.94 179 ILE A O 1
ATOM 1308 N N . ASN A 1 180 ? -2.747 8.236 1.843 1.00 93.50 180 ASN A N 1
ATOM 1309 C CA . ASN A 1 180 ? -3.946 8.958 1.443 1.00 93.50 180 ASN A CA 1
ATOM 1310 C C . ASN A 1 180 ? -5.075 7.997 1.063 1.00 93.50 180 ASN A C 1
ATOM 1312 O O . ASN A 1 180 ? -4.868 6.827 0.734 1.00 93.50 180 ASN A O 1
ATOM 1316 N N . PHE A 1 181 ? -6.285 8.539 1.028 1.00 92.12 181 PHE A N 1
ATOM 1317 C CA . PHE A 1 181 ? -7.474 7.837 0.568 1.00 92.12 181 PHE A CA 1
ATOM 1318 C C . PHE A 1 181 ? -8.194 8.691 -0.463 1.00 92.12 181 PHE A C 1
ATOM 1320 O O . PHE A 1 181 ? -8.267 9.913 -0.313 1.00 92.12 181 PHE A O 1
ATOM 1327 N N . ALA A 1 182 ? -8.698 8.054 -1.517 1.00 91.25 182 ALA A N 1
ATOM 1328 C CA . ALA A 1 182 ? -9.457 8.759 -2.538 1.00 91.25 182 ALA A CA 1
ATOM 1329 C C . ALA A 1 182 ? -10.722 9.382 -1.921 1.00 91.25 182 ALA A C 1
ATOM 1331 O O . ALA A 1 182 ? -11.377 8.781 -1.069 1.00 91.25 182 ALA A O 1
ATOM 1332 N N . THR A 1 183 ? -11.076 10.596 -2.345 1.00 87.06 183 THR A N 1
ATOM 1333 C CA . THR A 1 183 ? -12.236 11.316 -1.806 1.00 87.06 183 THR A CA 1
ATOM 1334 C C . THR A 1 183 ? -13.516 10.496 -1.959 1.00 87.06 183 THR A C 1
ATOM 1336 O O . THR A 1 183 ? -13.838 10.036 -3.051 1.00 87.06 183 THR A O 1
ATOM 1339 N N . GLY A 1 184 ? -14.253 10.329 -0.858 1.00 84.56 184 GLY A N 1
ATOM 1340 C CA . GLY A 1 184 ? -15.495 9.552 -0.834 1.00 84.56 184 GLY A CA 1
ATOM 1341 C C . GLY A 1 184 ? -15.297 8.035 -0.901 1.00 84.56 184 GLY A C 1
ATOM 1342 O O . GLY A 1 184 ? -16.286 7.308 -0.968 1.00 84.56 184 GLY A O 1
ATOM 1343 N N . ALA A 1 185 ? -14.055 7.539 -0.870 1.00 87.50 185 ALA A N 1
ATOM 1344 C CA . ALA A 1 185 ? -13.804 6.109 -0.815 1.00 87.50 185 ALA A CA 1
ATOM 1345 C C . ALA A 1 185 ? -14.330 5.508 0.496 1.00 87.50 185 ALA A C 1
ATOM 1347 O O . ALA A 1 185 ? -14.218 6.089 1.577 1.00 87.50 185 ALA A O 1
ATOM 1348 N N . LEU A 1 186 ? -14.871 4.301 0.378 1.00 87.62 186 LEU A N 1
ATOM 1349 C CA . LEU A 1 186 ? -15.100 3.406 1.500 1.00 87.62 186 LEU A CA 1
ATOM 1350 C C . LEU A 1 186 ? -13.941 2.420 1.532 1.00 87.62 186 LEU A C 1
ATOM 1352 O O . LEU A 1 186 ? -13.647 1.800 0.507 1.00 87.62 186 LEU A O 1
ATOM 1356 N N . VAL A 1 187 ? -13.294 2.291 2.688 1.00 91.94 187 VAL A N 1
ATOM 1357 C CA . VAL A 1 187 ? -12.139 1.402 2.843 1.00 91.94 187 VAL A CA 1
ATOM 1358 C C . VAL A 1 187 ? -12.352 0.445 3.999 1.00 91.94 187 VAL A C 1
ATOM 1360 O O . VAL A 1 187 ? -12.666 0.864 5.117 1.00 91.94 187 VAL A O 1
ATOM 1363 N N . ASP A 1 188 ? -12.172 -0.836 3.708 1.00 93.88 188 ASP A N 1
ATOM 1364 C CA . ASP A 1 188 ? -12.113 -1.899 4.697 1.00 93.88 188 ASP A CA 1
ATOM 1365 C C . ASP A 1 188 ? -10.692 -2.063 5.211 1.00 93.88 188 ASP A C 1
ATOM 1367 O O . ASP A 1 188 ? -9.731 -2.058 4.442 1.00 93.88 188 ASP A O 1
ATOM 1371 N N . PHE A 1 189 ? -10.567 -2.248 6.519 1.00 94.06 189 PHE A N 1
ATOM 1372 C CA . PHE A 1 189 ? -9.294 -2.505 7.171 1.00 94.06 189 PHE A CA 1
ATOM 1373 C C . PHE A 1 189 ? -9.296 -3.908 7.742 1.00 94.06 189 PHE A C 1
ATOM 1375 O O . PHE A 1 189 ? -10.174 -4.274 8.526 1.00 94.06 189 PHE A O 1
ATOM 1382 N N . VAL A 1 190 ? -8.295 -4.688 7.355 1.00 93.69 190 VAL A N 1
ATOM 1383 C CA . VAL A 1 190 ? -8.170 -6.082 7.763 1.00 93.69 190 VAL A CA 1
ATOM 1384 C C . VAL A 1 190 ? -6.797 -6.288 8.386 1.00 93.69 190 VAL A C 1
ATOM 1386 O O . VAL A 1 190 ? -5.777 -6.132 7.728 1.00 93.69 190 VAL A O 1
ATOM 1389 N N . TYR A 1 191 ? -6.763 -6.651 9.661 1.00 91.88 191 TYR A N 1
ATOM 1390 C CA . TYR A 1 191 ? -5.546 -7.027 10.374 1.00 91.88 191 TYR A CA 1
ATOM 1391 C C . TYR A 1 191 ? -5.571 -8.536 10.577 1.00 91.88 191 TYR A C 1
ATOM 1393 O O . TYR A 1 191 ? -6.325 -9.025 11.409 1.00 91.88 191 TYR A O 1
ATOM 1401 N N . LEU A 1 192 ? -4.791 -9.284 9.804 1.00 87.44 192 LEU A N 1
ATOM 1402 C CA . LEU A 1 192 ? -4.720 -10.744 9.867 1.00 87.44 192 LEU A CA 1
ATOM 1403 C C . LEU A 1 192 ? -3.507 -11.205 10.683 1.00 87.44 192 LEU A C 1
ATOM 1405 O O . LEU A 1 192 ? -2.520 -10.487 10.817 1.00 87.44 192 LEU A O 1
ATOM 1409 N N . GLY A 1 193 ? -3.578 -12.431 11.202 1.00 81.69 193 GLY A N 1
ATOM 1410 C CA . GLY A 1 193 ? -2.507 -13.058 11.980 1.00 81.69 193 GLY A CA 1
ATOM 1411 C C . GLY A 1 193 ? -2.777 -13.112 13.488 1.00 81.69 193 GLY A C 1
ATOM 1412 O O . GLY A 1 193 ? -3.829 -12.693 13.980 1.00 81.69 193 GLY A O 1
ATOM 1413 N N . GLY A 1 194 ? -1.828 -13.700 14.221 1.00 80.88 194 GLY A N 1
ATOM 1414 C CA . GLY A 1 194 ? -1.877 -13.852 15.683 1.00 80.88 194 GLY A CA 1
ATOM 1415 C C . GLY A 1 194 ? -0.999 -12.861 16.454 1.00 80.88 194 GLY A C 1
ATOM 1416 O O . GLY A 1 194 ? -1.045 -12.831 17.680 1.00 80.88 194 GLY A O 1
ATOM 1417 N N . SER A 1 195 ? -0.193 -12.065 15.751 1.00 86.00 195 SER A N 1
ATOM 1418 C CA . SER A 1 195 ? 0.757 -11.123 16.347 1.00 86.00 195 SER A CA 1
ATOM 1419 C C . SER A 1 195 ? 0.062 -9.854 16.844 1.00 86.00 195 SER A C 1
ATOM 1421 O O . SER A 1 195 ? -0.967 -9.437 16.312 1.00 86.00 195 SER A O 1
ATOM 1423 N N . ASN A 1 196 ? 0.656 -9.195 17.838 1.00 87.69 196 ASN A N 1
ATOM 1424 C CA . ASN A 1 196 ? 0.178 -7.893 18.296 1.00 87.69 196 ASN A CA 1
ATOM 1425 C C . ASN A 1 196 ? 0.608 -6.790 17.322 1.00 87.69 196 ASN A C 1
ATOM 1427 O O . ASN A 1 196 ? 1.760 -6.762 16.888 1.00 87.69 196 ASN A O 1
ATOM 1431 N N . ALA A 1 197 ? -0.294 -5.861 17.016 1.00 86.50 197 ALA A N 1
ATOM 1432 C CA . ALA A 1 197 ? -0.020 -4.731 16.135 1.00 86.50 197 ALA A CA 1
ATOM 1433 C C . ALA A 1 197 ? -0.477 -3.423 16.771 1.00 86.50 197 ALA A C 1
ATOM 1435 O O . ALA A 1 197 ? -1.489 -3.380 17.467 1.00 86.50 197 ALA A O 1
ATOM 1436 N N . THR A 1 198 ? 0.205 -2.334 16.435 1.00 87.88 198 THR A N 1
ATOM 1437 C CA . THR A 1 198 ? -0.341 -0.984 16.585 1.00 87.88 198 THR A CA 1
ATOM 1438 C C . THR A 1 198 ? -0.698 -0.473 15.200 1.00 87.88 198 THR A C 1
ATOM 1440 O O . THR A 1 198 ? 0.131 -0.528 14.285 1.00 87.88 198 THR A O 1
ATOM 1443 N N . MET A 1 199 ? -1.934 -0.004 15.040 1.00 84.38 199 MET A N 1
ATOM 1444 C CA . MET A 1 199 ? -2.379 0.644 13.809 1.00 84.38 199 MET A CA 1
ATOM 1445 C C . MET A 1 199 ? -1.508 1.879 13.558 1.00 84.38 199 MET A C 1
ATOM 1447 O O . MET A 1 199 ? -1.261 2.656 14.482 1.00 84.38 199 MET A O 1
ATOM 1451 N N . GLY A 1 200 ? -0.996 2.019 12.340 1.00 81.75 200 GLY A N 1
ATOM 1452 C CA . GLY A 1 200 ? -0.022 3.033 11.943 1.00 81.75 200 GLY A CA 1
ATOM 1453 C C . GLY A 1 200 ? -0.593 4.041 10.949 1.00 81.75 200 GLY A C 1
ATOM 1454 O O . GLY A 1 200 ? -1.769 4.386 11.009 1.00 81.75 200 GLY A O 1
ATOM 1455 N N . GLY A 1 201 ? 0.248 4.543 10.045 1.00 83.88 201 GLY A N 1
ATOM 1456 C CA . GLY A 1 201 ? -0.155 5.493 9.003 1.00 83.88 201 GLY A CA 1
ATOM 1457 C C . GLY A 1 201 ? -0.989 4.880 7.872 1.00 83.88 201 GLY A C 1
ATOM 1458 O O . GLY A 1 201 ? -1.403 5.585 6.961 1.00 83.88 201 GLY A O 1
ATOM 1459 N N . GLU A 1 202 ? -1.255 3.578 7.906 1.00 86.69 202 GLU A N 1
ATOM 1460 C CA . GLU A 1 202 ? -2.094 2.887 6.931 1.00 86.69 202 GLU A CA 1
ATOM 1461 C C . GLU A 1 202 ? -3.593 3.085 7.165 1.00 86.69 202 GLU A C 1
ATOM 1463 O O . GLU A 1 202 ? -4.372 2.788 6.272 1.00 86.69 202 GLU A O 1
ATOM 1468 N N . ILE A 1 203 ? -4.017 3.523 8.353 1.00 86.25 203 ILE A N 1
ATOM 1469 C CA . ILE A 1 203 ? -5.433 3.722 8.690 1.00 86.25 203 ILE A CA 1
ATOM 1470 C C . ILE A 1 203 ? -5.868 5.153 8.381 1.00 86.25 203 ILE A C 1
ATOM 1472 O O . ILE A 1 203 ? -5.063 6.079 8.444 1.00 86.25 203 ILE A O 1
ATOM 1476 N N . VAL A 1 204 ? -7.159 5.364 8.118 1.00 83.50 204 VAL A N 1
ATOM 1477 C CA . VAL A 1 204 ? -7.722 6.711 7.951 1.00 83.50 204 VAL A CA 1
ATOM 1478 C C . VAL A 1 204 ? -7.369 7.612 9.153 1.00 83.50 204 VAL A C 1
ATOM 1480 O O . VAL A 1 204 ? -7.596 7.218 10.308 1.00 83.50 204 VAL A O 1
ATOM 1483 N N . PRO A 1 205 ? -6.814 8.820 8.939 1.00 76.75 205 PRO A N 1
ATOM 1484 C CA . PRO A 1 205 ? -6.559 9.750 10.030 1.00 76.75 205 PRO A CA 1
ATOM 1485 C C . PRO A 1 205 ? -7.879 10.344 10.533 1.00 76.75 205 PRO A C 1
ATOM 1487 O O . PRO A 1 205 ? -8.831 10.500 9.774 1.00 76.75 205 PRO A O 1
ATOM 1490 N N . ALA A 1 206 ? -7.937 10.703 11.818 1.00 66.88 206 ALA A N 1
ATOM 1491 C CA . ALA A 1 206 ? -9.170 11.164 12.469 1.00 66.88 206 ALA A CA 1
ATOM 1492 C C . ALA A 1 206 ? -9.794 12.415 11.816 1.00 66.88 206 ALA A C 1
ATOM 1494 O O . ALA A 1 206 ? -10.983 12.667 11.968 1.00 66.88 206 ALA A O 1
ATOM 1495 N N . THR A 1 207 ? -8.985 13.199 11.101 1.00 66.31 207 THR A N 1
ATOM 1496 C CA . THR A 1 207 ? -9.367 14.447 10.431 1.00 66.31 207 THR A CA 1
ATOM 1497 C C . THR A 1 207 ? -9.899 14.254 9.008 1.00 66.31 207 THR A C 1
ATOM 1499 O O . THR A 1 207 ? -10.309 15.230 8.383 1.00 66.31 207 THR A O 1
ATOM 1502 N N . ASN A 1 208 ? -9.865 13.036 8.460 1.00 68.00 208 ASN A N 1
ATOM 1503 C CA . ASN A 1 208 ? -10.256 12.770 7.076 1.00 68.00 208 ASN A CA 1
ATOM 1504 C C . ASN A 1 208 ? -11.755 12.439 6.977 1.00 68.00 208 ASN A C 1
ATOM 1506 O O . ASN A 1 208 ? -12.311 11.761 7.836 1.00 68.00 208 ASN A O 1
ATOM 1510 N N . THR A 1 209 ? -12.405 12.920 5.914 1.00 63.59 209 THR A N 1
ATOM 1511 C CA . THR A 1 209 ? -13.821 12.658 5.602 1.00 63.59 209 THR A CA 1
ATOM 1512 C C . THR A 1 209 ? -14.057 11.277 4.992 1.00 63.59 209 THR A C 1
ATOM 1514 O O . THR A 1 209 ? -15.188 10.790 4.979 1.00 63.59 209 THR A O 1
ATOM 1517 N N . THR A 1 210 ? -13.000 10.630 4.494 1.00 67.25 210 THR A N 1
ATOM 1518 C CA . THR A 1 210 ? -13.021 9.210 4.125 1.00 67.25 210 THR A CA 1
ATOM 1519 C C . THR A 1 210 ? -13.464 8.426 5.345 1.00 67.25 210 THR A C 1
ATOM 1521 O O . THR A 1 210 ? -12.893 8.587 6.418 1.00 67.25 210 THR A O 1
ATOM 1524 N N . THR A 1 211 ? -14.481 7.582 5.214 1.00 71.25 211 THR A N 1
ATOM 1525 C CA . THR A 1 211 ? -14.915 6.782 6.355 1.00 71.25 211 THR A CA 1
ATOM 1526 C C . THR A 1 211 ? -14.348 5.378 6.250 1.00 71.25 211 THR A C 1
ATOM 1528 O O . THR A 1 211 ? -14.507 4.708 5.228 1.00 71.25 211 THR A O 1
ATOM 1531 N N . MET A 1 212 ? -13.720 4.910 7.331 1.00 87.69 212 MET A N 1
ATOM 1532 C CA . MET A 1 212 ? -13.526 3.479 7.530 1.00 87.69 212 MET A CA 1
ATOM 1533 C C . MET A 1 212 ? -14.885 2.790 7.389 1.00 87.69 212 MET A C 1
ATOM 1535 O O . MET A 1 212 ? -15.836 3.143 8.086 1.00 87.69 212 MET A O 1
ATOM 1539 N N . ARG A 1 213 ? -14.986 1.819 6.482 1.00 90.12 213 ARG A N 1
ATOM 1540 C CA . ARG A 1 213 ? -16.191 1.007 6.348 1.00 90.12 213 ARG A CA 1
ATOM 1541 C C . ARG A 1 213 ? -16.129 -0.102 7.386 1.00 90.12 213 ARG A C 1
ATOM 1543 O O . ARG A 1 213 ? -16.668 0.074 8.472 1.00 90.12 213 ARG A O 1
ATOM 1550 N N . ASN A 1 214 ? -15.425 -1.192 7.106 1.00 91.31 214 ASN A N 1
ATOM 1551 C CA . ASN A 1 214 ? -15.286 -2.292 8.055 1.00 91.31 214 ASN A CA 1
ATOM 1552 C C . ASN A 1 214 ? -13.913 -2.294 8.736 1.00 91.31 214 ASN A C 1
ATOM 1554 O O . ASN A 1 214 ? -12.914 -1.868 8.154 1.00 91.31 214 ASN A O 1
ATOM 1558 N N . LEU A 1 215 ? -13.868 -2.842 9.951 1.00 92.56 215 LEU A N 1
ATOM 1559 C CA . LEU A 1 215 ? -12.637 -3.215 10.642 1.00 92.56 215 LEU A CA 1
ATOM 1560 C C . LEU A 1 215 ? -12.730 -4.685 11.039 1.00 92.56 215 LEU A C 1
ATOM 1562 O O . LEU A 1 215 ? -13.612 -5.065 11.807 1.00 92.56 215 LEU A O 1
ATOM 1566 N N . THR A 1 216 ? -11.807 -5.491 10.527 1.00 93.12 216 THR A N 1
ATOM 1567 C CA . THR A 1 216 ? -11.667 -6.906 10.877 1.00 93.12 216 THR A CA 1
ATOM 1568 C C . THR A 1 216 ? -10.297 -7.151 11.493 1.00 93.12 216 THR A C 1
ATOM 1570 O O . THR A 1 216 ? -9.288 -6.757 10.909 1.00 93.12 216 THR A O 1
ATOM 1573 N N . THR A 1 217 ? -10.235 -7.809 12.651 1.00 91.75 217 THR A N 1
ATOM 1574 C CA . THR A 1 217 ? -8.973 -8.201 13.294 1.00 91.75 217 THR A CA 1
ATOM 1575 C C . THR A 1 217 ? -8.882 -9.711 13.506 1.00 91.75 217 THR A C 1
ATOM 1577 O O . THR A 1 217 ? -9.883 -10.378 13.761 1.00 91.75 217 THR A O 1
ATOM 1580 N N . GLY A 1 218 ? -7.668 -10.249 13.398 1.00 90.12 218 GLY A N 1
ATOM 1581 C CA . GLY A 1 218 ? -7.309 -11.631 13.699 1.00 90.12 218 GLY A CA 1
ATOM 1582 C C . GLY A 1 218 ? -7.179 -11.877 15.201 1.00 90.12 218 GLY A C 1
ATOM 1583 O O . GLY A 1 218 ? -7.713 -11.119 16.003 1.00 90.12 218 GLY A O 1
ATOM 1584 N N . ALA A 1 219 ? -6.467 -12.938 15.584 1.00 88.56 219 ALA A N 1
ATOM 1585 C CA . ALA A 1 219 ? -6.379 -13.404 16.973 1.00 88.56 219 ALA A CA 1
ATOM 1586 C C . ALA A 1 219 ? -5.454 -12.560 17.874 1.00 88.56 219 ALA A C 1
ATOM 1588 O O . ALA A 1 219 ? -5.542 -12.653 19.098 1.00 88.56 219 ALA A O 1
ATOM 1589 N N . GLY A 1 220 ? -4.562 -11.756 17.288 1.00 87.56 220 GLY A N 1
ATOM 1590 C CA . GLY A 1 220 ? -3.648 -10.888 18.033 1.00 87.56 220 GLY A CA 1
ATOM 1591 C C . GLY A 1 220 ? -4.330 -9.683 18.690 1.00 87.56 220 GLY A C 1
ATOM 1592 O O . GLY A 1 220 ? -5.498 -9.384 18.434 1.00 87.56 220 GLY A O 1
ATOM 1593 N N . THR A 1 221 ? -3.583 -8.958 19.529 1.00 89.25 221 THR A N 1
ATOM 1594 C CA . THR A 1 221 ? -4.038 -7.666 20.066 1.00 89.25 221 THR A CA 1
ATOM 1595 C C . THR A 1 221 ? -3.759 -6.558 19.063 1.00 89.25 221 THR A C 1
ATOM 1597 O O . THR A 1 221 ? -2.598 -6.291 18.749 1.00 89.25 221 THR A O 1
ATOM 1600 N N . ILE A 1 222 ? -4.800 -5.869 18.601 1.00 91.56 222 ILE A N 1
ATOM 1601 C CA . ILE A 1 222 ? -4.649 -4.701 17.728 1.00 91.56 222 ILE A CA 1
ATOM 1602 C C . ILE A 1 222 ? -4.875 -3.426 18.536 1.00 91.56 222 ILE A C 1
ATOM 1604 O O . ILE A 1 222 ? -5.908 -3.266 19.182 1.00 91.56 222 ILE A O 1
ATOM 1608 N N . THR A 1 223 ? -3.902 -2.518 18.498 1.00 91.38 223 THR A N 1
ATOM 1609 C CA . THR A 1 223 ? -3.901 -1.270 19.265 1.00 91.38 223 THR A CA 1
ATOM 1610 C C . THR A 1 223 ? -4.215 -0.074 18.377 1.00 91.38 223 THR A C 1
ATOM 1612 O O . THR A 1 223 ? -3.511 0.187 17.401 1.00 91.38 223 THR A O 1
ATOM 1615 N N . LEU A 1 224 ? -5.237 0.698 18.739 1.00 88.69 224 LEU A N 1
ATOM 1616 C CA . LEU A 1 224 ? -5.565 1.978 18.118 1.00 88.69 224 LEU A CA 1
ATOM 1617 C C . LEU A 1 224 ? -4.692 3.097 18.699 1.00 88.69 224 LEU A C 1
ATOM 1619 O O . LEU A 1 224 ? -4.819 3.465 19.870 1.00 88.69 224 LEU A O 1
ATOM 1623 N N . ASN A 1 225 ? -3.837 3.674 17.853 1.00 83.62 225 ASN A N 1
ATOM 1624 C CA . ASN A 1 225 ? -2.931 4.767 18.222 1.00 83.62 225 ASN A CA 1
ATOM 1625 C C . ASN A 1 225 ? -3.621 6.139 18.356 1.00 83.62 225 ASN A C 1
ATOM 1627 O O . ASN A 1 225 ? -3.034 7.075 18.886 1.00 83.62 225 ASN A O 1
ATOM 1631 N N . SER A 1 226 ? -4.853 6.269 17.867 1.00 88.19 226 SER A N 1
ATOM 1632 C CA . SER A 1 226 ? -5.629 7.510 17.845 1.00 88.19 226 SER A CA 1
ATOM 1633 C C . SER A 1 226 ? -7.122 7.196 17.765 1.00 88.19 226 SER A C 1
ATOM 1635 O O . SER A 1 226 ? -7.500 6.092 17.367 1.00 88.19 226 SER A O 1
ATOM 1637 N N . SER A 1 227 ? -7.972 8.158 18.129 1.00 88.19 227 SER A N 1
ATOM 1638 C CA . SER A 1 227 ? -9.423 8.040 17.946 1.00 88.19 227 SER A CA 1
ATOM 1639 C C . SER A 1 227 ? -9.798 7.858 16.473 1.00 88.19 227 SER A C 1
ATOM 1641 O O . SER A 1 227 ? -9.197 8.484 15.597 1.00 88.19 227 SER A O 1
ATOM 1643 N N . LYS A 1 228 ? -10.802 7.021 16.198 1.00 88.19 228 LYS A N 1
ATOM 1644 C CA . LYS A 1 228 ? -11.273 6.682 14.845 1.00 88.19 228 LYS A CA 1
ATOM 1645 C C . LYS A 1 228 ? -12.792 6.648 14.782 1.00 88.19 228 LYS A C 1
ATOM 1647 O O . LYS A 1 228 ? -13.454 6.392 15.781 1.00 88.19 228 LYS A O 1
ATOM 1652 N N . THR A 1 229 ? -13.319 6.852 13.579 1.00 87.12 229 THR A N 1
ATOM 1653 C CA . THR A 1 229 ? -14.739 6.680 13.268 1.00 87.12 229 THR A CA 1
ATOM 1654 C C . THR A 1 229 ? -14.891 5.706 12.107 1.00 87.12 229 THR A C 1
ATOM 1656 O O . THR A 1 229 ? -14.144 5.797 11.131 1.00 87.12 229 THR A O 1
ATOM 1659 N N . MET A 1 230 ? -15.854 4.794 12.206 1.00 88.19 230 MET A N 1
ATOM 1660 C CA . MET A 1 230 ? -16.215 3.847 11.154 1.00 88.19 230 MET A CA 1
ATOM 1661 C C . MET A 1 230 ? -17.727 3.808 10.926 1.00 88.19 230 MET A C 1
ATOM 1663 O O . MET A 1 230 ? -18.481 4.039 11.863 1.00 88.19 230 MET A O 1
ATOM 1667 N N . ASN A 1 231 ? -18.168 3.484 9.707 1.00 86.44 231 ASN A N 1
ATOM 1668 C CA . ASN A 1 231 ? -19.589 3.420 9.316 1.00 86.44 231 ASN A CA 1
ATOM 1669 C C . ASN A 1 231 ? -20.025 2.007 8.874 1.00 86.44 231 ASN A C 1
ATOM 1671 O O . ASN A 1 231 ? -20.979 1.850 8.113 1.00 86.44 231 ASN A O 1
ATOM 1675 N N . GLY A 1 232 ? -19.288 0.973 9.270 1.00 87.00 232 GLY A N 1
ATOM 1676 C CA . GLY A 1 232 ? -19.571 -0.412 8.902 1.00 87.00 232 GLY A CA 1
ATOM 1677 C C . GLY A 1 232 ? -19.366 -1.368 10.068 1.00 87.00 232 GLY A C 1
ATOM 1678 O O . GLY A 1 232 ? -19.533 -1.012 11.233 1.00 87.00 232 GLY A O 1
ATOM 1679 N N . VAL A 1 233 ? -19.044 -2.616 9.750 1.00 87.56 233 VAL A N 1
ATOM 1680 C CA . VAL A 1 233 ? -19.018 -3.712 10.718 1.00 87.56 233 VAL A CA 1
ATOM 1681 C C . VAL A 1 233 ? -17.661 -3.799 11.411 1.00 87.56 233 VAL A C 1
ATOM 1683 O O . VAL A 1 233 ? -16.609 -3.767 10.770 1.00 87.56 233 VAL A O 1
ATOM 1686 N N . LEU A 1 234 ? -17.711 -3.963 12.734 1.00 89.81 234 LEU A N 1
ATOM 1687 C CA . LEU A 1 234 ? -16.561 -4.278 13.579 1.00 89.81 234 LEU A CA 1
ATOM 1688 C C . LEU A 1 234 ? -16.559 -5.782 13.851 1.00 89.81 234 LEU A C 1
ATOM 1690 O O . LEU A 1 234 ? -17.523 -6.302 14.415 1.00 89.81 234 LEU A O 1
ATOM 1694 N N . THR A 1 235 ? -15.481 -6.452 13.460 1.00 90.56 235 THR A N 1
ATOM 1695 C CA . THR A 1 235 ? -15.240 -7.873 13.719 1.00 90.56 235 THR A CA 1
ATOM 1696 C C . THR A 1 235 ? -13.876 -8.031 14.378 1.00 90.56 235 THR A C 1
ATOM 1698 O O . THR A 1 235 ? -12.866 -7.694 13.767 1.00 90.56 235 THR A O 1
ATOM 1701 N N . THR A 1 236 ? -13.811 -8.550 15.603 1.00 89.12 236 THR A N 1
ATOM 1702 C CA . THR A 1 236 ? -12.533 -8.836 16.270 1.00 89.12 236 THR A CA 1
ATOM 1703 C C . THR A 1 236 ? -12.389 -10.318 16.585 1.00 89.12 236 THR A C 1
ATOM 1705 O O . THR A 1 236 ? -13.293 -10.925 17.153 1.00 89.12 236 THR A O 1
ATOM 1708 N N . GLY A 1 237 ? -11.257 -10.914 16.208 1.00 86.19 237 GLY A N 1
ATOM 1709 C CA . GLY A 1 237 ? -10.879 -12.270 16.618 1.00 86.19 237 GLY A CA 1
ATOM 1710 C C . GLY A 1 237 ? -10.136 -12.295 17.957 1.00 86.19 237 GLY A C 1
ATOM 1711 O O . GLY A 1 237 ? -10.318 -13.213 18.750 1.00 86.19 237 GLY A O 1
ATOM 1712 N N . GLY A 1 238 ? -9.314 -11.276 18.208 1.00 86.62 238 GLY A N 1
ATOM 1713 C CA . GLY A 1 238 ? -8.514 -11.068 19.410 1.00 86.62 238 GLY A CA 1
ATOM 1714 C C . GLY A 1 238 ? -8.882 -9.778 20.139 1.00 86.62 238 GLY A C 1
ATOM 1715 O O . GLY A 1 238 ? -9.961 -9.209 19.943 1.00 86.62 238 GLY A O 1
ATOM 1716 N N . ALA A 1 239 ? -7.984 -9.313 21.009 1.00 88.31 239 ALA A N 1
ATOM 1717 C CA . ALA A 1 239 ? -8.211 -8.096 21.780 1.00 88.31 239 ALA A CA 1
ATOM 1718 C C . ALA A 1 239 ? -8.085 -6.828 20.915 1.00 88.31 239 ALA A C 1
ATOM 1720 O O . ALA A 1 239 ? -7.223 -6.726 20.040 1.00 88.31 239 ALA A O 1
ATOM 1721 N N . LEU A 1 240 ? -8.918 -5.831 21.201 1.00 89.62 240 LEU A N 1
ATOM 1722 C CA . LEU A 1 240 ? -8.829 -4.487 20.638 1.00 89.62 240 LEU A CA 1
ATOM 1723 C C . LEU A 1 240 ? -8.423 -3.518 21.753 1.00 89.62 240 LEU A C 1
ATOM 1725 O O . LEU A 1 240 ? -9.227 -3.168 22.614 1.00 89.62 240 LEU A O 1
ATOM 1729 N N . ALA A 1 241 ? -7.170 -3.078 21.739 1.00 90.62 241 ALA A N 1
ATOM 1730 C CA . ALA A 1 241 ? -6.675 -2.089 22.685 1.00 90.62 241 ALA A CA 1
ATOM 1731 C C . ALA A 1 241 ? -6.935 -0.682 22.135 1.00 90.62 241 ALA A C 1
ATOM 1733 O O . ALA A 1 241 ? -6.309 -0.236 21.174 1.00 90.62 241 ALA A O 1
ATOM 1734 N N . ILE A 1 242 ? -7.863 0.042 22.742 1.00 88.69 242 ILE A N 1
ATOM 1735 C CA . ILE A 1 242 ? -8.102 1.449 22.438 1.00 88.69 242 ILE A CA 1
ATOM 1736 C C . ILE A 1 242 ? -7.192 2.226 23.387 1.00 88.69 242 ILE A C 1
ATOM 1738 O O . ILE A 1 242 ? -7.270 2.027 24.594 1.00 88.69 242 ILE A O 1
ATOM 1742 N N . GLY A 1 243 ? -6.269 3.053 22.883 1.00 84.94 243 GLY A N 1
ATOM 1743 C CA . GLY A 1 243 ? -5.436 3.877 23.774 1.00 84.94 243 GLY A CA 1
ATOM 1744 C C . GLY A 1 243 ? -6.302 4.629 24.797 1.00 84.94 243 GLY A C 1
ATOM 1745 O O . GLY A 1 243 ? -7.430 4.994 24.483 1.00 84.94 243 GLY A O 1
ATOM 1746 N N . THR A 1 244 ? -5.814 4.854 26.017 1.00 86.12 244 THR A N 1
ATOM 1747 C CA . THR A 1 244 ? -6.652 5.315 27.148 1.00 86.12 244 THR A CA 1
ATOM 1748 C C . T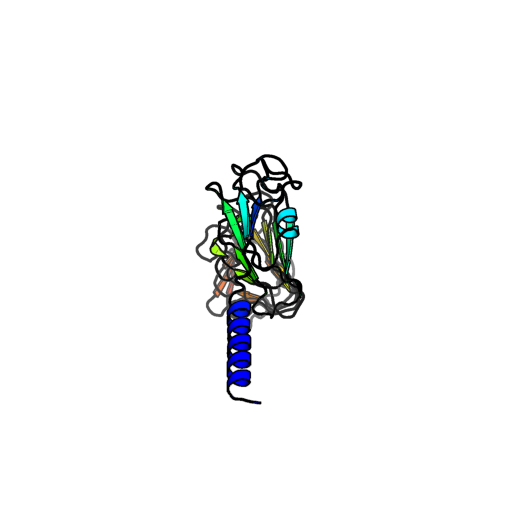HR A 1 244 ? -7.402 6.628 26.907 1.00 86.12 244 THR A C 1
ATOM 1750 O O . THR A 1 244 ? -8.487 6.819 27.441 1.00 86.12 244 THR A O 1
ATOM 1753 N N . ALA A 1 245 ? -6.854 7.520 26.080 1.00 86.94 245 ALA A N 1
ATOM 1754 C CA . ALA A 1 245 ? -7.488 8.780 25.682 1.00 86.94 245 ALA A CA 1
ATOM 1755 C C . ALA A 1 245 ? -8.236 8.704 24.333 1.00 86.94 245 ALA A C 1
ATOM 1757 O O . ALA A 1 245 ? -8.732 9.716 23.839 1.00 86.94 245 ALA A O 1
ATOM 1758 N N . ASN A 1 246 ? -8.285 7.527 23.710 1.00 88.12 246 ASN A N 1
ATOM 1759 C CA . ASN A 1 246 ? -8.817 7.328 22.370 1.00 88.12 246 ASN A CA 1
ATOM 1760 C C . ASN A 1 246 ? -10.239 6.761 22.408 1.00 88.12 246 ASN A C 1
ATOM 1762 O O . ASN A 1 246 ? -10.664 6.098 23.355 1.00 88.12 246 ASN A O 1
ATOM 1766 N N . THR A 1 247 ? -10.980 7.011 21.333 1.00 87.94 247 THR A N 1
ATOM 1767 C CA . THR A 1 247 ? -12.313 6.450 21.104 1.00 87.94 247 THR A CA 1
ATOM 1768 C C . THR A 1 247 ? -12.390 5.817 19.721 1.00 87.94 247 THR A C 1
ATOM 1770 O O . THR A 1 247 ? -11.992 6.444 18.740 1.00 87.94 247 THR A O 1
ATOM 1773 N N . LEU A 1 248 ? -12.918 4.596 19.628 1.00 88.38 248 LEU A N 1
ATOM 1774 C CA . LEU A 1 248 ? -13.426 4.054 18.368 1.00 88.38 248 LEU A CA 1
ATOM 1775 C C . LEU A 1 248 ? -14.936 4.281 18.323 1.00 88.38 248 LEU A C 1
ATOM 1777 O O . LEU A 1 248 ? -15.662 3.685 19.113 1.00 88.38 248 LEU A O 1
ATOM 1781 N N . THR A 1 249 ? -15.397 5.119 17.401 1.00 87.94 249 THR A N 1
ATOM 1782 C CA . THR A 1 249 ? -16.822 5.364 17.166 1.00 87.94 249 THR A CA 1
ATOM 1783 C C . THR A 1 249 ? -17.307 4.543 15.977 1.00 87.94 249 THR A C 1
ATOM 1785 O O . THR A 1 249 ? -16.783 4.667 14.873 1.00 87.94 249 THR A O 1
ATOM 1788 N N . VAL A 1 250 ? -18.333 3.728 16.188 1.00 86.88 250 VAL A N 1
ATOM 1789 C CA . VAL A 1 250 ? -19.001 2.921 15.166 1.00 86.88 250 VAL A CA 1
ATOM 1790 C C . VAL A 1 250 ? -20.366 3.542 14.875 1.00 86.88 250 VAL A C 1
ATOM 1792 O O . VAL A 1 250 ? -21.280 3.451 15.692 1.00 86.88 250 VAL A O 1
ATOM 1795 N N . ASN A 1 251 ? -20.508 4.201 13.730 1.00 83.31 251 ASN A N 1
ATOM 1796 C CA . ASN A 1 251 ? -21.745 4.844 13.303 1.00 83.31 251 ASN A CA 1
ATOM 1797 C C . ASN A 1 251 ? -22.640 3.861 12.541 1.00 83.31 251 ASN A C 1
ATOM 1799 O O . ASN A 1 251 ? -22.290 3.429 11.444 1.00 83.31 251 ASN A O 1
ATOM 1803 N N . GLY A 1 252 ? -23.824 3.583 13.094 1.00 64.44 252 GLY A N 1
ATOM 1804 C CA . GLY A 1 252 ? -25.020 3.181 12.341 1.00 64.44 252 GLY A CA 1
ATOM 1805 C C . GLY A 1 252 ? -24.884 2.079 11.281 1.00 64.44 252 GLY A C 1
ATOM 1806 O O . GLY A 1 252 ? -25.554 2.164 10.252 1.00 64.44 252 GLY A O 1
ATOM 1807 N N . ALA A 1 253 ? -24.063 1.048 11.492 1.00 61.38 253 ALA A N 1
ATOM 1808 C CA . ALA A 1 253 ? -24.011 -0.082 10.568 1.00 61.38 253 ALA A CA 1
ATOM 1809 C C . ALA A 1 253 ? -25.246 -0.984 10.740 1.00 61.38 253 ALA A C 1
ATOM 1811 O O . ALA A 1 253 ? -25.597 -1.366 11.852 1.00 61.38 253 ALA A O 1
ATOM 1812 N N . SER A 1 254 ? -25.887 -1.380 9.638 1.00 61.12 254 SER A N 1
ATOM 1813 C CA . SER A 1 254 ? -27.020 -2.323 9.632 1.00 61.12 254 SER A CA 1
ATOM 1814 C C . SER A 1 254 ? -26.605 -3.798 9.789 1.00 61.12 254 SER A C 1
ATOM 1816 O O . SER A 1 254 ? -27.419 -4.696 9.578 1.00 61.12 254 SER A O 1
ATOM 1818 N N . GLY A 1 255 ? -25.338 -4.061 10.124 1.00 68.44 255 GLY A N 1
ATOM 1819 C CA . GLY A 1 255 ? -24.751 -5.398 10.207 1.00 68.44 255 GLY A CA 1
ATOM 1820 C C . GLY A 1 255 ? -24.430 -5.830 11.638 1.00 68.44 255 GLY A C 1
ATOM 1821 O O . GLY A 1 255 ? -24.262 -5.006 12.532 1.00 68.44 255 GLY A O 1
ATOM 1822 N N . ALA A 1 256 ? -24.316 -7.141 11.852 1.00 77.50 256 ALA A N 1
ATOM 1823 C CA . ALA A 1 256 ? -23.933 -7.694 13.146 1.00 77.50 256 ALA A CA 1
ATOM 1824 C C . ALA A 1 256 ? -22.450 -7.421 13.442 1.00 77.50 256 ALA A C 1
ATOM 1826 O O . ALA A 1 256 ? -21.574 -7.844 12.690 1.00 77.50 256 ALA A O 1
ATOM 1827 N N . HIS A 1 257 ? -22.171 -6.752 14.560 1.00 82.06 257 HIS A N 1
ATOM 1828 C CA . HIS A 1 257 ? -20.817 -6.615 15.095 1.00 82.06 257 HIS A CA 1
ATOM 1829 C C . HIS A 1 257 ? -20.429 -7.890 15.850 1.00 82.06 257 HIS A C 1
ATOM 1831 O O . HIS A 1 257 ? -21.239 -8.436 16.597 1.00 82.06 257 HIS A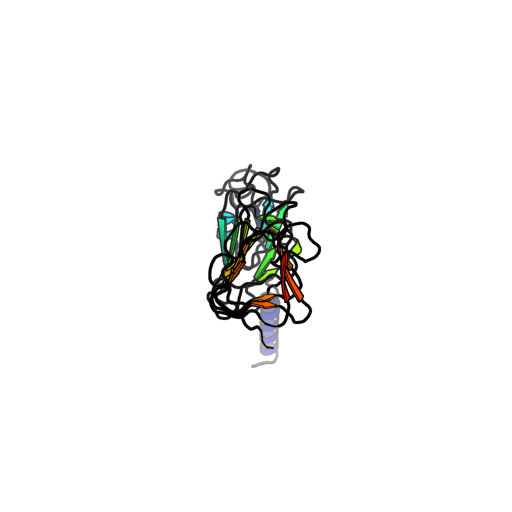 O 1
ATOM 1837 N N . THR A 1 258 ? -19.190 -8.350 15.686 1.00 84.50 258 THR A N 1
ATOM 1838 C CA . THR A 1 258 ? -18.647 -9.492 16.434 1.00 84.50 258 THR A CA 1
ATOM 1839 C C . THR A 1 258 ? -17.421 -9.040 17.206 1.00 84.50 258 THR A C 1
ATOM 1841 O O . THR A 1 258 ? -16.453 -8.577 16.614 1.00 84.50 258 THR A O 1
ATOM 1844 N N . ILE A 1 259 ? -17.445 -9.184 18.528 1.00 82.75 259 ILE A N 1
ATOM 1845 C CA . ILE A 1 259 ? -16.311 -8.848 19.390 1.00 82.75 259 ILE A CA 1
ATOM 1846 C C . ILE A 1 259 ? -15.861 -10.138 20.076 1.00 82.75 259 ILE A C 1
ATOM 1848 O O . ILE A 1 259 ? -16.444 -10.550 21.074 1.00 82.75 259 ILE A O 1
ATOM 1852 N N . GLY A 1 260 ? -14.880 -10.819 19.484 1.00 77.31 260 GLY A N 1
ATOM 1853 C CA . GLY A 1 260 ? -14.398 -12.123 19.947 1.00 77.31 260 GLY A CA 1
ATOM 1854 C C . GLY A 1 260 ? -13.398 -12.051 21.105 1.00 77.31 260 GLY A C 1
ATOM 1855 O O . GLY A 1 260 ? -13.255 -13.025 21.839 1.00 77.31 260 GLY A O 1
ATOM 1856 N N . GLY A 1 261 ? -12.731 -10.907 21.298 1.00 79.50 261 GLY A N 1
ATOM 1857 C CA . GLY A 1 261 ? -11.768 -10.677 22.381 1.00 79.50 261 GLY A CA 1
ATOM 1858 C C . GLY A 1 261 ? -12.073 -9.445 23.239 1.00 79.50 261 GLY A C 1
ATOM 1859 O O . GLY A 1 261 ? -13.071 -8.756 23.048 1.00 79.50 261 GLY A O 1
ATOM 1860 N N . ASN A 1 262 ? -11.195 -9.150 24.202 1.00 82.38 262 ASN A N 1
ATOM 1861 C CA . ASN A 1 262 ? -11.371 -8.012 25.110 1.00 82.38 262 ASN A CA 1
ATOM 1862 C C . ASN A 1 262 ? -11.177 -6.670 24.392 1.00 82.38 262 ASN A C 1
ATOM 1864 O O . ASN A 1 262 ? -10.221 -6.502 23.637 1.00 82.38 262 ASN A O 1
ATOM 1868 N N . VAL A 1 263 ? -12.018 -5.686 24.713 1.00 85.06 263 VAL A N 1
ATOM 1869 C CA . VAL A 1 263 ? -11.758 -4.273 24.407 1.00 85.06 263 VAL A CA 1
ATOM 1870 C C . VAL A 1 263 ? -11.183 -3.620 25.661 1.00 85.06 263 VAL A C 1
ATOM 1872 O O . VAL A 1 263 ? -11.765 -3.761 26.735 1.00 85.06 263 VAL A O 1
ATOM 1875 N N . THR A 1 264 ? -10.026 -2.965 25.567 1.00 86.75 264 THR A N 1
ATOM 1876 C CA . THR A 1 264 ? -9.308 -2.423 26.739 1.00 86.75 264 THR A CA 1
ATOM 1877 C C . THR A 1 264 ? -8.829 -0.988 26.526 1.00 86.75 264 THR A C 1
ATOM 1879 O O . THR A 1 264 ? -8.712 -0.519 25.395 1.00 86.75 264 THR A O 1
ATOM 1882 N N . GLY A 1 265 ? -8.511 -0.306 27.632 1.00 85.94 265 GLY A N 1
ATOM 1883 C CA . GLY A 1 265 ? -7.826 0.989 27.662 1.00 85.94 265 GLY A CA 1
ATOM 1884 C C . GLY A 1 265 ? -8.748 2.198 27.499 1.00 85.94 265 GLY A C 1
ATOM 1885 O O . GLY A 1 265 ? -8.836 3.006 28.418 1.00 85.94 265 GLY A O 1
ATOM 1886 N N . GLY A 1 266 ? -9.394 2.330 26.344 1.00 86.50 266 GLY A N 1
ATOM 1887 C CA . GLY A 1 266 ? -10.174 3.504 25.941 1.00 86.50 266 GLY A CA 1
ATOM 1888 C C . GLY A 1 266 ? -11.653 3.197 25.718 1.00 86.50 266 GLY A C 1
ATOM 1889 O O . GLY A 1 266 ? -12.191 2.225 26.246 1.00 86.50 266 GLY A O 1
ATOM 1890 N N . THR A 1 267 ? -12.314 4.025 24.908 1.00 87.56 267 THR A N 1
ATOM 1891 C CA . THR A 1 267 ? -13.769 3.953 24.703 1.00 87.56 267 THR A CA 1
ATOM 1892 C C . THR A 1 267 ? -14.124 3.307 23.366 1.00 87.56 267 THR A C 1
ATOM 1894 O O . THR A 1 267 ? -13.706 3.779 22.309 1.00 87.56 267 THR A O 1
ATOM 1897 N N . LEU A 1 268 ? -14.961 2.268 23.388 1.00 87.31 268 LEU A N 1
ATOM 1898 C CA . LEU A 1 268 ? -15.687 1.796 22.207 1.00 87.31 268 LEU A CA 1
ATOM 1899 C C . LEU A 1 268 ? -17.101 2.379 22.239 1.00 87.31 268 LEU A C 1
ATOM 1901 O O . LEU A 1 268 ? -17.893 2.038 23.113 1.00 87.31 268 LEU A O 1
ATOM 1905 N N . ALA A 1 269 ? -17.406 3.267 21.299 1.00 84.62 269 ALA A N 1
ATOM 1906 C CA . ALA A 1 269 ? -18.688 3.947 21.205 1.00 84.62 269 ALA A CA 1
ATOM 1907 C C . ALA A 1 269 ? -19.474 3.443 19.991 1.00 84.62 269 ALA A C 1
ATOM 1909 O O . ALA A 1 269 ? -18.957 3.419 18.879 1.00 84.62 269 ALA A O 1
ATOM 1910 N N . PHE A 1 270 ? -20.747 3.104 20.184 1.00 83.31 270 PHE A N 1
ATOM 1911 C CA . PHE A 1 270 ? -21.685 2.851 19.090 1.00 83.31 270 PHE A CA 1
ATOM 1912 C C . PHE A 1 270 ? -22.604 4.066 18.951 1.00 83.31 270 PHE A C 1
ATOM 1914 O O . PHE A 1 270 ? -23.426 4.335 19.827 1.00 83.31 270 PHE A O 1
ATOM 1921 N N . ALA A 1 271 ? -22.452 4.824 17.866 1.00 78.88 271 ALA A N 1
ATOM 1922 C CA . ALA A 1 271 ? -23.334 5.937 17.549 1.00 78.88 271 ALA A CA 1
ATOM 1923 C C . ALA A 1 271 ? -24.580 5.387 16.850 1.00 78.88 271 ALA A C 1
ATOM 1925 O O . ALA A 1 271 ? -24.588 5.051 15.663 1.00 78.88 271 ALA A O 1
ATOM 1926 N N . MET A 1 272 ? -25.627 5.249 17.651 1.00 69.75 272 MET A N 1
ATOM 1927 C CA . MET A 1 272 ? -26.900 4.649 17.288 1.00 69.75 272 MET A CA 1
ATOM 1928 C C . MET A 1 272 ? -27.878 5.762 16.903 1.00 69.75 272 MET A C 1
ATOM 1930 O O . MET A 1 272 ? -28.305 6.534 17.759 1.00 69.75 272 MET A O 1
ATOM 1934 N N . THR A 1 273 ? -28.222 5.878 15.620 1.00 61.47 273 THR A N 1
ATOM 1935 C CA . THR A 1 273 ? -29.259 6.804 15.143 1.00 61.47 273 THR A CA 1
ATOM 1936 C C . THR A 1 273 ? -30.559 6.039 14.880 1.00 61.47 273 THR A C 1
ATOM 1938 O O . THR A 1 273 ? -30.589 5.091 14.101 1.00 61.47 273 THR A O 1
ATOM 1941 N N . GLY A 1 274 ? -31.651 6.445 15.537 1.00 58.47 274 GLY A N 1
ATOM 1942 C CA . GLY A 1 274 ? -32.967 5.803 15.406 1.00 58.47 274 GLY A CA 1
ATOM 1943 C C . GLY A 1 274 ? -33.248 4.707 16.443 1.00 58.47 274 GLY A C 1
ATOM 1944 O O . GLY A 1 274 ? -32.566 4.598 17.460 1.00 58.47 274 GLY A O 1
ATOM 1945 N N . ALA A 1 275 ? -34.307 3.923 16.214 1.00 53.38 275 ALA A N 1
ATOM 1946 C CA . ALA A 1 275 ? -34.662 2.803 17.080 1.00 53.38 275 ALA A CA 1
ATOM 1947 C C . ALA A 1 275 ? -33.654 1.667 16.886 1.00 53.38 275 ALA A C 1
ATOM 1949 O O . ALA A 1 275 ? -33.510 1.154 15.777 1.00 53.38 275 ALA A O 1
ATOM 1950 N N . VAL A 1 276 ? -32.979 1.260 17.960 1.00 53.28 276 VAL A N 1
ATOM 1951 C CA . VAL A 1 276 ? -32.056 0.128 17.910 1.00 53.28 276 VAL A CA 1
ATOM 1952 C C . VAL A 1 276 ? -32.576 -1.023 18.739 1.00 53.28 276 VAL A C 1
ATOM 1954 O O . VAL A 1 276 ? -32.919 -0.874 19.910 1.00 53.28 276 VAL A O 1
ATOM 1957 N N . THR A 1 277 ? -32.609 -2.192 18.115 1.00 51.84 277 THR A N 1
ATOM 1958 C CA . THR A 1 277 ? -32.935 -3.444 18.776 1.00 51.84 277 THR A CA 1
ATOM 1959 C C . THR A 1 277 ? -31.658 -4.252 18.929 1.00 51.84 277 THR A C 1
ATOM 1961 O O . THR A 1 277 ? -31.063 -4.689 17.948 1.00 51.84 277 THR A O 1
ATOM 1964 N N . VAL A 1 278 ? -31.240 -4.457 20.173 1.00 56.25 278 VAL A N 1
ATOM 1965 C CA . VAL A 1 278 ? -30.203 -5.431 20.506 1.00 56.25 278 VAL A CA 1
ATOM 1966 C C . VAL A 1 278 ? -30.901 -6.779 20.654 1.00 56.25 278 VAL A C 1
ATOM 1968 O O . VAL A 1 278 ? -31.525 -7.060 21.674 1.00 56.25 278 VAL A O 1
ATOM 1971 N N . THR A 1 279 ? -30.884 -7.584 19.595 1.00 40.81 279 THR A N 1
ATOM 1972 C CA . THR A 1 279 ? -31.426 -8.948 19.619 1.00 40.81 279 THR A CA 1
ATOM 1973 C C . THR A 1 279 ? -30.305 -9.937 19.941 1.00 40.81 279 THR A C 1
ATOM 1975 O O . THR A 1 279 ? -29.258 -9.871 19.296 1.00 40.81 279 THR A O 1
ATOM 1978 N N . ASN A 1 280 ? -30.555 -10.879 20.862 1.00 37.41 280 ASN A N 1
ATOM 1979 C CA . ASN A 1 280 ? -29.614 -11.865 21.443 1.00 37.41 280 ASN A CA 1
ATOM 1980 C C . ASN A 1 280 ? -28.773 -11.346 22.630 1.00 37.41 280 ASN A C 1
ATOM 1982 O O . ASN A 1 280 ? -28.844 -10.174 22.995 1.00 37.41 280 ASN A O 1
ATOM 1986 N N . ASN A 1 281 ? -28.003 -12.243 23.265 1.00 45.59 281 ASN A N 1
ATOM 1987 C CA . ASN A 1 281 ? -27.131 -11.902 24.392 1.00 45.59 281 ASN A CA 1
ATOM 1988 C C . ASN A 1 281 ? -26.094 -10.850 23.976 1.00 45.59 281 ASN A C 1
ATOM 1990 O O . ASN A 1 281 ? -25.214 -11.115 23.160 1.00 45.59 281 ASN A O 1
ATOM 1994 N N . PHE A 1 282 ? -26.182 -9.672 24.586 1.00 46.88 282 PHE A N 1
ATOM 1995 C CA . PHE A 1 282 ? -25.204 -8.602 24.461 1.00 46.88 282 PHE A CA 1
ATOM 1996 C C . PHE A 1 282 ? -24.256 -8.659 25.655 1.00 46.88 282 PHE A C 1
ATOM 1998 O O . PHE A 1 282 ? -24.485 -8.033 26.689 1.00 46.88 282 PHE A O 1
ATOM 2005 N N . ASN A 1 283 ? -23.200 -9.461 25.526 1.00 49.19 283 ASN A N 1
ATOM 2006 C CA . ASN A 1 283 ? -22.111 -9.446 26.490 1.00 49.19 283 ASN A CA 1
ATOM 2007 C C . ASN A 1 283 ? -21.243 -8.223 26.195 1.00 49.19 283 ASN A C 1
ATOM 2009 O O . ASN A 1 283 ? -20.437 -8.246 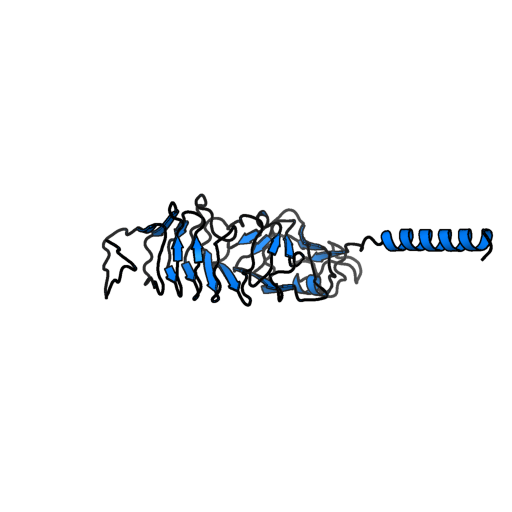25.268 1.00 49.19 283 ASN A O 1
ATOM 2013 N N . LEU A 1 284 ? -21.403 -7.158 26.981 1.00 52.88 284 LEU A N 1
ATOM 2014 C CA . LEU A 1 284 ? -20.386 -6.115 27.052 1.00 52.88 284 LEU A CA 1
ATOM 2015 C C . LEU A 1 284 ? -19.097 -6.767 27.575 1.00 52.88 284 LEU A C 1
ATOM 2017 O O . LEU A 1 284 ? -19.108 -7.277 28.701 1.00 52.88 284 LEU A O 1
ATOM 2021 N N . PRO A 1 285 ? -17.995 -6.801 26.806 1.00 47.97 285 PRO A N 1
ATOM 2022 C CA . PRO A 1 285 ? -16.733 -7.256 27.362 1.00 47.97 285 PRO A CA 1
ATOM 2023 C C . PRO A 1 285 ? -16.325 -6.291 28.484 1.00 47.97 285 PRO A C 1
ATOM 2025 O O . PRO A 1 285 ? -16.230 -5.089 28.260 1.00 47.97 285 PRO A O 1
ATOM 2028 N N . ASN A 1 286 ? -16.085 -6.830 29.684 1.00 50.59 286 ASN A N 1
ATOM 2029 C CA . ASN A 1 286 ? -15.496 -6.123 30.828 1.00 50.59 286 ASN A CA 1
ATOM 2030 C C . ASN A 1 286 ? -16.199 -4.820 31.258 1.00 50.59 286 ASN A C 1
ATOM 2032 O O . ASN A 1 286 ? -15.585 -3.754 31.285 1.00 50.59 286 ASN A O 1
ATOM 2036 N N . VAL A 1 287 ? -17.450 -4.907 31.722 1.00 39.62 287 VAL A N 1
ATOM 2037 C CA . VAL A 1 287 ? -17.940 -3.920 32.703 1.00 39.62 287 VAL A CA 1
ATOM 2038 C C . VAL A 1 287 ? -17.254 -4.221 34.040 1.00 39.62 287 VAL A C 1
ATOM 2040 O O . VAL A 1 287 ? -17.764 -4.988 34.851 1.00 39.62 287 VAL A O 1
ATOM 2043 N N . THR A 1 288 ? -16.055 -3.683 34.254 1.00 40.78 288 THR A N 1
ATOM 2044 C CA . THR A 1 288 ? -15.471 -3.601 35.601 1.00 40.78 288 THR A CA 1
ATOM 2045 C C . THR A 1 288 ? -16.172 -2.465 36.335 1.00 40.78 288 THR A C 1
ATOM 2047 O O . THR A 1 288 ? -16.055 -1.314 35.918 1.00 40.78 288 THR A O 1
ATOM 2050 N N . ALA A 1 289 ? -16.952 -2.818 37.359 1.00 33.62 289 ALA A N 1
ATOM 2051 C CA . ALA A 1 289 ? -17.569 -1.871 38.285 1.00 33.62 289 ALA A CA 1
ATOM 2052 C C . ALA A 1 289 ? -16.521 -1.202 39.183 1.00 33.62 289 ALA A C 1
ATOM 2054 O O . ALA A 1 289 ? -15.537 -1.892 39.544 1.00 33.62 289 ALA A O 1
#

Radius of gyration: 24.39 Å; chains: 1; bounding box: 98×29×71 Å

Secondary structure (DSSP, 8-state):
--HHHHHHHHHHHHHHHHHHTT----PPEEEE-TTT--TTS-S--SS--STT-S-BS-HHHHHHH--TT-EEEEE-GGG-EEEEEEEEEE-SSS----EEEEESSS--EEEEEEEEES-TT-TT-EEEE-S-EEEEEEEEESSSEEE-GGGEEE--SSS-EEEEE--SSSS--EESSPPEE-TT-EEEEEE-SSS-EE--TTSPPTT-SSEEEEEEE-SSPEEESS-EEESS-EEESS-EEEEEEEEEEEE--SS--EE-S-EEEEEEEEE--S-----S----TT---

pLDDT: mean 83.27, std 15.18, range [33.62, 98.75]

Sequence (289 aa):
MNFKNLLKFSTLVLLFTIVLGSSSFGQTTYYVDVQNGLDGYNGLQPTVGAAPNGPKQTITNAIAAASDGDIIMVAYANGNLYNENINYVVAAAPNKRLTFGSYGGGTPKVVSFTLNSTNALAPDNYVTFSGPFLFTDGLTLTDGQIKGATNITVGGLAPAATVTRNSATPAFGSVDGQINFATGALVDFVYLGGSNATMGGEIVPATNTTTMRNLTTGAGTITLNSSKTMNGVLTTGGALAIGTANTLTVNGASGAHTIGGNVTGGTLAFAMTGAVTVTNNFNLPNVTA